Protein AF-A0A8H4LHM9-F1 (afdb_monomer_lite)

Radius of gyration: 21.27 Å; chains: 1; bounding box: 40×46×73 Å

Organism: NCBI:txid1237068

Structure (mmCIF, N/CA/C/O backbone):
data_AF-A0A8H4LHM9-F1
#
_entry.id   AF-A0A8H4LHM9-F1
#
loop_
_atom_site.group_PDB
_atom_site.id
_atom_site.type_symbol
_atom_site.label_atom_id
_atom_site.label_alt_id
_atom_site.label_comp_id
_atom_site.label_asym_id
_atom_site.label_entity_id
_atom_site.label_seq_id
_atom_site.pdbx_PDB_ins_code
_atom_site.Cartn_x
_atom_site.Cartn_y
_atom_site.Cartn_z
_atom_site.occupancy
_atom_site.B_iso_or_equiv
_atom_site.auth_seq_id
_atom_site.auth_comp_id
_atom_site.auth_asym_id
_atom_site.auth_atom_id
_atom_site.pdbx_PDB_model_num
ATOM 1 N N . MET A 1 1 ? 4.962 -1.004 50.988 1.00 42.75 1 MET A N 1
ATOM 2 C CA . MET A 1 1 ? 4.085 -1.793 50.097 1.00 42.75 1 MET A CA 1
ATOM 3 C C . MET A 1 1 ? 2.830 -0.958 49.919 1.00 42.75 1 MET A C 1
ATOM 5 O O . MET A 1 1 ? 2.089 -0.835 50.879 1.00 42.75 1 MET A O 1
ATOM 9 N N . SER A 1 2 ? 2.700 -0.227 48.808 1.00 48.44 2 SER A N 1
ATOM 10 C CA . SER A 1 2 ? 1.575 0.695 48.599 1.00 48.44 2 SER A CA 1
ATOM 11 C C . SER A 1 2 ? 0.360 -0.062 48.072 1.00 48.44 2 SER A C 1
ATOM 13 O O . SER A 1 2 ? 0.485 -0.796 47.089 1.00 48.44 2 SER A O 1
ATOM 15 N N . ASP A 1 3 ? -0.778 0.152 48.726 1.00 52.72 3 ASP A N 1
ATOM 16 C CA . ASP A 1 3 ? -2.104 -0.318 48.341 1.00 52.72 3 ASP A CA 1
ATOM 17 C C . ASP A 1 3 ? -2.374 -0.111 46.847 1.00 52.72 3 ASP A C 1
ATOM 19 O O . ASP A 1 3 ? -2.287 1.004 46.328 1.00 52.72 3 ASP A O 1
ATOM 23 N N . GLN A 1 4 ? -2.724 -1.192 46.148 1.00 56.28 4 GLN A N 1
ATOM 24 C CA . GLN A 1 4 ? -3.409 -1.069 44.869 1.00 56.28 4 GLN A CA 1
ATOM 25 C C . GLN A 1 4 ? -4.893 -0.866 45.159 1.00 56.28 4 GLN A C 1
ATOM 27 O O . GLN A 1 4 ? -5.579 -1.784 45.599 1.00 56.28 4 GLN A O 1
ATOM 32 N N . ASP A 1 5 ? -5.370 0.352 44.923 1.00 65.31 5 ASP A N 1
ATOM 33 C CA . ASP A 1 5 ? -6.792 0.678 44.887 1.00 65.31 5 ASP A CA 1
ATOM 34 C C . ASP A 1 5 ? -7.510 -0.246 43.882 1.00 65.31 5 ASP A C 1
ATOM 36 O O . ASP A 1 5 ? -7.233 -0.228 42.679 1.00 65.31 5 ASP A O 1
ATOM 40 N N . THR A 1 6 ? -8.398 -1.097 44.403 1.00 67.94 6 THR A N 1
ATOM 41 C CA . THR A 1 6 ? -9.174 -2.100 43.654 1.00 67.94 6 THR A CA 1
ATOM 42 C C . THR A 1 6 ? -10.557 -1.593 43.244 1.00 67.94 6 THR A C 1
ATOM 44 O O . THR A 1 6 ? -11.354 -2.355 42.689 1.00 67.94 6 THR A O 1
ATOM 47 N N . SER A 1 7 ? -10.871 -0.315 43.491 1.00 69.88 7 SER A N 1
ATOM 48 C CA . SER A 1 7 ? -12.163 0.247 43.111 1.00 69.88 7 SER A CA 1
ATOM 49 C C . SER A 1 7 ? -12.322 0.296 41.579 1.00 69.88 7 SER A C 1
ATOM 51 O O . SER A 1 7 ? -11.383 0.638 40.846 1.00 69.88 7 SER A O 1
ATOM 53 N N . PRO A 1 8 ? -13.496 -0.079 41.034 1.00 71.38 8 PRO A N 1
ATOM 54 C CA . PRO A 1 8 ? -13.724 -0.028 39.598 1.00 71.38 8 PRO A CA 1
ATOM 55 C C . PRO A 1 8 ? -13.657 1.425 39.124 1.00 71.38 8 PRO A C 1
ATOM 57 O O . PRO A 1 8 ? -14.505 2.249 39.470 1.00 71.38 8 PRO A O 1
ATOM 60 N N . ARG A 1 9 ? -12.644 1.743 38.308 1.00 78.38 9 ARG A N 1
ATOM 61 C CA . ARG A 1 9 ? -12.503 3.082 37.725 1.00 78.38 9 ARG A CA 1
ATOM 62 C C . ARG A 1 9 ? -13.751 3.430 36.899 1.00 78.38 9 ARG 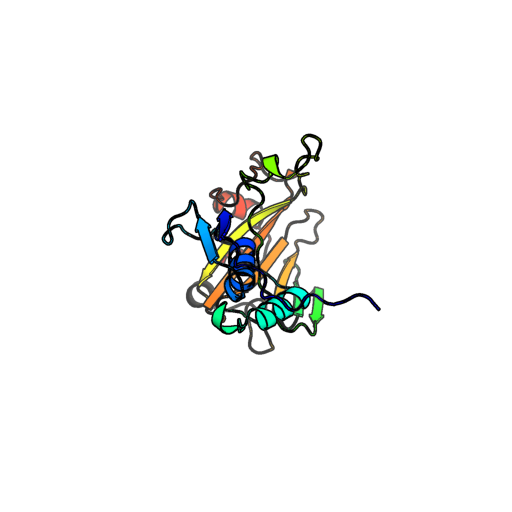A C 1
ATOM 64 O O . ARG A 1 9 ? -14.203 2.591 36.113 1.00 78.38 9 ARG A O 1
ATOM 71 N N . PRO A 1 10 ? -14.289 4.655 37.018 1.00 87.75 10 PRO A N 1
ATOM 72 C CA . PRO A 1 10 ? -15.481 5.059 36.280 1.00 87.75 10 PRO A CA 1
ATOM 73 C C . PRO A 1 10 ? -15.246 5.011 34.763 1.00 87.75 10 PRO A C 1
ATOM 75 O O . PRO A 1 10 ? -14.162 5.340 34.270 1.00 87.75 10 PRO A O 1
ATOM 78 N N . ARG A 1 11 ? -16.273 4.612 33.998 1.00 93.06 11 ARG A N 1
ATOM 79 C CA . ARG A 1 11 ? -16.210 4.648 32.529 1.00 93.06 11 ARG A CA 1
ATOM 80 C C . ARG A 1 11 ? -16.166 6.105 32.062 1.00 93.06 11 ARG A C 1
ATOM 82 O O . ARG A 1 11 ? -17.056 6.887 32.382 1.00 93.06 11 ARG A O 1
ATOM 89 N N . LEU A 1 12 ? -15.153 6.452 31.274 1.00 96.12 12 LEU A N 1
ATOM 90 C CA . LEU A 1 12 ? -15.060 7.749 30.607 1.00 96.12 12 LEU A CA 1
ATOM 91 C C . LEU A 1 12 ? -15.959 7.783 29.364 1.00 96.12 12 LEU A C 1
ATOM 93 O O . LEU A 1 12 ? -16.194 6.743 28.744 1.00 96.12 12 LEU A O 1
ATOM 97 N N . ARG A 1 13 ? -16.413 8.983 28.985 1.00 96.94 13 ARG A N 1
ATOM 98 C CA . ARG A 1 13 ? -17.002 9.257 27.666 1.00 96.94 13 ARG A CA 1
ATOM 99 C C . ARG A 1 13 ? -15.925 9.866 26.780 1.00 96.94 13 ARG A C 1
ATOM 101 O O . ARG A 1 13 ? -15.348 10.888 27.141 1.00 96.94 13 ARG A O 1
ATOM 108 N N . ILE A 1 14 ? -15.637 9.228 25.655 1.00 96.06 14 ILE A N 1
ATOM 109 C CA . ILE A 1 14 ? -14.513 9.567 24.783 1.00 96.06 14 ILE A CA 1
ATOM 110 C C . ILE A 1 14 ? -15.044 9.862 23.380 1.00 96.06 14 ILE A C 1
ATOM 112 O O . ILE A 1 14 ? -15.766 9.054 22.797 1.00 96.06 14 ILE A O 1
ATOM 116 N N . ALA A 1 15 ? -14.658 11.008 22.826 1.00 93.88 15 ALA A N 1
ATOM 117 C CA . ALA A 1 15 ? -14.903 11.353 21.431 1.00 93.88 15 ALA A CA 1
ATOM 118 C C . ALA A 1 15 ? -13.631 11.119 20.604 1.00 93.88 15 ALA A C 1
ATOM 120 O O . ALA A 1 15 ? -12.554 11.580 20.976 1.00 93.88 15 ALA A O 1
ATOM 121 N N . ILE A 1 16 ? -13.760 10.425 19.474 1.00 91.19 16 ILE A N 1
ATOM 122 C CA . ILE A 1 16 ? -12.693 10.228 18.485 1.00 91.19 16 ILE A CA 1
ATOM 123 C C . ILE A 1 16 ? -13.092 10.967 17.209 1.00 91.19 16 ILE A C 1
ATOM 125 O O . ILE A 1 16 ? -14.171 10.729 16.667 1.00 91.19 16 ILE A O 1
ATOM 129 N N . ILE A 1 17 ? -12.231 11.864 16.728 1.00 90.19 17 ILE A N 1
ATOM 130 C CA . ILE A 1 17 ? -12.470 12.652 15.514 1.00 90.19 17 ILE A CA 1
ATOM 131 C C . ILE A 1 17 ? -11.657 12.043 14.366 1.00 90.19 17 ILE A C 1
ATOM 133 O O . ILE A 1 17 ? -10.441 12.203 14.311 1.00 90.19 17 ILE A O 1
ATOM 137 N N . GLY A 1 18 ? -12.342 11.352 13.458 1.00 82.44 18 GLY A N 1
ATOM 138 C CA . GLY A 1 18 ? -11.792 10.625 12.315 1.00 82.44 18 GLY A CA 1
ATOM 139 C C . GLY A 1 18 ? -11.994 9.114 12.442 1.00 82.44 18 GLY A C 1
ATOM 140 O O . GLY A 1 18 ? -11.502 8.490 13.380 1.00 82.44 18 GLY A O 1
ATOM 141 N N . ALA A 1 19 ? -12.666 8.509 11.462 1.00 83.00 19 ALA A N 1
ATOM 142 C CA . ALA A 1 19 ? -12.806 7.056 11.317 1.00 83.00 19 ALA A CA 1
ATOM 143 C C . ALA A 1 19 ? -11.723 6.467 10.393 1.00 83.00 19 ALA A C 1
ATOM 145 O O . ALA A 1 19 ? -11.957 5.507 9.663 1.00 83.00 19 ALA A O 1
ATOM 146 N N . GLY A 1 20 ? -10.520 7.048 10.422 1.00 78.62 20 GLY A N 1
ATOM 147 C CA . GLY A 1 20 ? -9.334 6.423 9.844 1.00 78.62 20 GLY A CA 1
ATOM 148 C C . GLY A 1 20 ? -8.875 5.220 10.673 1.00 78.62 20 GLY A C 1
ATOM 149 O O . GLY A 1 20 ? -9.369 4.975 11.772 1.00 78.62 20 GLY A O 1
ATOM 150 N N . ILE A 1 21 ? -7.878 4.489 10.177 1.00 76.56 21 ILE A N 1
ATOM 151 C CA . ILE A 1 21 ? -7.379 3.254 10.808 1.00 76.56 21 ILE A CA 1
ATOM 152 C C . ILE A 1 21 ? -6.952 3.465 12.264 1.00 76.56 21 ILE A C 1
ATOM 154 O O . ILE A 1 21 ? -7.347 2.677 13.118 1.00 76.56 21 ILE A O 1
ATOM 158 N N . ALA A 1 22 ? -6.221 4.540 12.580 1.00 82.19 22 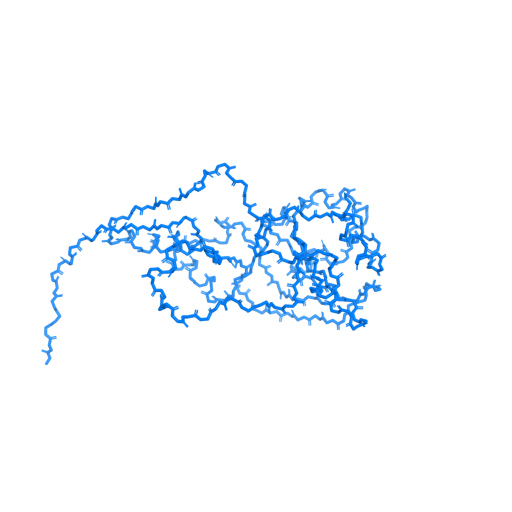ALA A N 1
ATOM 159 C CA . ALA A 1 22 ? -5.828 4.812 13.963 1.00 82.19 22 ALA A CA 1
ATOM 160 C C . ALA A 1 22 ? -7.036 5.139 14.857 1.00 82.19 22 ALA A C 1
ATOM 162 O O . ALA A 1 22 ? -7.127 4.631 15.971 1.00 82.19 22 ALA A O 1
ATOM 163 N N . GLY A 1 23 ? -7.999 5.924 14.359 1.00 84.88 23 GLY A N 1
ATOM 164 C CA . GLY A 1 23 ? -9.228 6.247 15.089 1.00 84.88 23 GLY A CA 1
ATOM 165 C C . GLY A 1 23 ? -10.087 5.011 15.368 1.00 84.88 23 GLY A C 1
ATOM 166 O O . GLY A 1 23 ? -10.562 4.822 16.488 1.00 84.88 23 GLY A O 1
ATOM 167 N N . LEU A 1 24 ? -10.227 4.116 14.385 1.00 86.38 24 LEU A N 1
ATOM 168 C CA . LEU A 1 24 ? -10.936 2.844 14.541 1.00 86.38 24 LEU A CA 1
ATOM 169 C C . LEU A 1 24 ? -10.192 1.880 15.478 1.00 86.38 24 LEU A C 1
ATOM 171 O O . LEU A 1 24 ? -10.822 1.280 16.348 1.00 86.38 24 LEU A O 1
ATOM 175 N N . ALA A 1 25 ? -8.864 1.779 15.376 1.00 86.06 25 ALA A N 1
ATOM 176 C CA . ALA A 1 25 ? -8.044 0.972 16.284 1.00 86.06 25 ALA A CA 1
ATOM 177 C C . ALA A 1 25 ? -8.119 1.482 17.737 1.00 86.06 25 ALA A C 1
ATOM 179 O O . ALA A 1 25 ? -8.293 0.698 18.678 1.00 86.06 25 ALA A O 1
ATOM 180 N N . ALA A 1 26 ? -8.069 2.805 17.927 1.00 89.31 26 ALA A N 1
ATOM 181 C CA . ALA A 1 26 ? -8.265 3.439 19.226 1.00 89.31 26 ALA A CA 1
ATOM 182 C C . ALA A 1 26 ? -9.666 3.144 19.773 1.00 89.31 26 ALA A C 1
ATOM 184 O O . ALA A 1 26 ? -9.807 2.759 20.934 1.00 89.31 26 ALA A O 1
ATOM 185 N N . ALA A 1 27 ? -10.703 3.237 18.936 1.00 89.12 27 ALA A N 1
ATOM 186 C CA . ALA A 1 27 ? -12.067 2.926 19.340 1.00 89.12 27 ALA A CA 1
ATOM 187 C C . ALA A 1 27 ? -12.240 1.458 19.756 1.00 89.12 27 ALA A C 1
ATOM 189 O O . ALA A 1 27 ? -12.832 1.200 20.804 1.00 89.12 27 ALA A O 1
ATOM 190 N N . LEU A 1 28 ? -11.703 0.505 18.982 1.00 87.12 28 LEU A N 1
ATOM 191 C CA . LEU A 1 28 ? -11.729 -0.929 19.309 1.00 87.12 28 LEU A CA 1
ATOM 192 C C . LEU A 1 28 ? -11.077 -1.215 20.666 1.00 87.12 28 LEU A C 1
ATOM 194 O O . LEU A 1 28 ? -11.578 -2.023 21.448 1.00 87.12 28 LEU A O 1
ATOM 198 N N . THR A 1 29 ? -9.989 -0.514 20.978 1.00 91.00 29 THR A N 1
ATOM 199 C CA . THR A 1 29 ? -9.296 -0.652 22.263 1.00 91.00 29 THR A CA 1
ATOM 200 C C . THR A 1 29 ? -10.092 -0.030 23.410 1.00 91.00 29 THR A C 1
ATOM 202 O O . THR A 1 29 ? -10.331 -0.674 24.434 1.00 91.00 29 THR A O 1
ATOM 205 N N . LEU A 1 30 ? -10.524 1.224 23.254 1.00 92.56 30 LEU A N 1
ATOM 206 C CA . LEU A 1 30 ? -11.132 2.014 24.327 1.00 92.56 30 LEU A CA 1
ATOM 207 C C . LEU A 1 30 ? -12.551 1.545 24.677 1.00 92.56 30 LEU A C 1
ATOM 209 O O . LEU A 1 30 ? -12.915 1.547 25.855 1.00 92.56 30 LEU A O 1
ATOM 213 N N . ARG A 1 31 ? -13.336 1.062 23.703 1.00 93.00 31 ARG A N 1
ATOM 214 C CA . ARG A 1 31 ? -14.716 0.572 23.924 1.00 93.00 31 ARG A CA 1
ATOM 215 C C . ARG A 1 31 ? -14.808 -0.610 24.882 1.00 93.00 31 ARG A C 1
ATOM 217 O O . ARG A 1 31 ? -15.827 -0.771 25.551 1.00 93.00 31 ARG A O 1
ATOM 224 N N . LYS A 1 32 ? -13.726 -1.385 25.032 1.00 91.00 32 LYS A N 1
ATOM 225 C CA . LYS A 1 32 ? -13.649 -2.476 26.017 1.00 91.00 32 LYS A CA 1
ATOM 226 C C . LYS A 1 32 ? -13.936 -1.977 27.443 1.00 91.00 32 LYS A C 1
ATOM 228 O O . LYS A 1 32 ? -14.476 -2.723 28.253 1.00 91.00 32 LYS A O 1
ATOM 233 N N . ARG A 1 33 ? -13.608 -0.713 27.760 1.00 93.00 33 ARG A N 1
ATOM 234 C CA . ARG A 1 33 ? -13.721 -0.148 29.122 1.00 93.00 33 ARG A CA 1
ATOM 235 C C . ARG A 1 33 ? -14.391 1.224 29.215 1.00 93.00 33 ARG A C 1
ATOM 237 O O . ARG A 1 33 ? -14.708 1.659 30.317 1.00 93.00 33 ARG A O 1
ATOM 244 N N . HIS A 1 34 ? -14.645 1.894 28.099 1.00 95.19 34 HIS A N 1
ATOM 245 C CA . HIS A 1 34 ? -15.195 3.251 28.064 1.00 95.19 34 HIS A CA 1
ATOM 246 C C . HIS A 1 34 ? -16.379 3.354 27.102 1.00 95.19 34 HIS A C 1
ATOM 248 O O . HIS A 1 34 ? -16.679 2.405 26.375 1.00 95.19 34 HIS A O 1
ATOM 254 N N . ASP A 1 35 ? -17.091 4.473 27.155 1.00 95.44 35 ASP A N 1
ATOM 255 C CA . ASP A 1 35 ? -18.098 4.840 26.163 1.00 95.4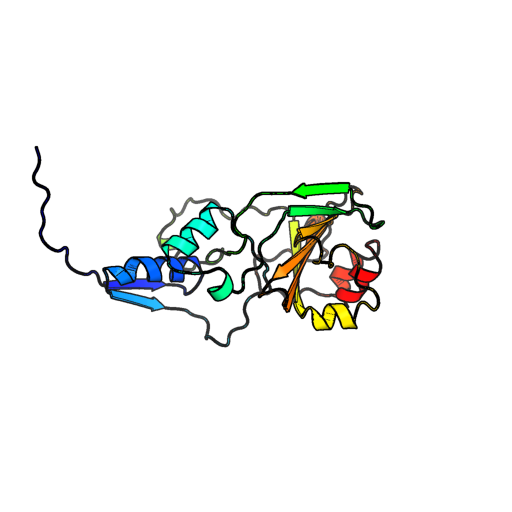4 35 ASP A CA 1
ATOM 256 C C . ASP A 1 35 ? -17.426 5.696 25.082 1.00 95.44 35 ASP A C 1
ATOM 258 O O . ASP A 1 35 ? -16.755 6.677 25.404 1.00 95.44 35 ASP A O 1
ATOM 262 N N . VAL A 1 36 ? -17.523 5.289 23.814 1.00 95.88 36 VAL A N 1
ATOM 263 C CA . VAL A 1 36 ? -16.729 5.873 22.721 1.00 95.88 36 VAL A CA 1
ATOM 264 C C . VAL A 1 36 ? -17.603 6.205 21.521 1.00 95.88 36 VAL A C 1
ATOM 266 O O . VAL A 1 36 ? -18.121 5.308 20.842 1.00 95.88 36 VAL A O 1
ATOM 269 N N . THR A 1 37 ? -17.650 7.492 21.190 1.00 95.38 37 THR A N 1
ATOM 270 C CA . THR A 1 37 ? -18.309 8.027 19.993 1.00 95.38 37 THR A CA 1
ATOM 271 C C . THR A 1 37 ? -17.262 8.423 18.954 1.00 95.38 37 THR A C 1
ATOM 273 O O . THR A 1 37 ? -16.272 9.070 19.289 1.00 95.38 37 THR A O 1
ATOM 276 N N . ILE A 1 38 ? -17.466 8.033 17.693 1.00 91.56 38 ILE A N 1
ATOM 277 C CA . ILE A 1 38 ? -16.577 8.383 16.575 1.00 91.56 38 ILE A CA 1
ATOM 278 C C . ILE A 1 38 ? -17.310 9.369 15.670 1.00 91.56 38 ILE A C 1
ATOM 280 O O . ILE A 1 38 ? -18.459 9.130 15.308 1.00 91.56 38 ILE A O 1
ATOM 284 N N . TYR A 1 39 ? -16.626 10.436 15.276 1.00 88.69 39 TYR A N 1
ATOM 285 C CA . TYR A 1 39 ? -17.108 11.426 14.321 1.00 88.69 39 TYR A CA 1
ATOM 286 C C . TYR A 1 39 ? -16.252 11.363 13.060 1.00 88.69 39 TYR A C 1
ATOM 288 O O . TYR A 1 39 ? -15.048 11.584 13.127 1.00 88.69 39 TYR A O 1
ATOM 296 N N . GLU A 1 40 ? -16.854 11.091 11.906 1.00 85.81 40 GLU A N 1
ATOM 297 C CA . GLU A 1 40 ? -16.178 11.100 10.605 1.00 85.81 40 GLU A CA 1
ATOM 298 C C . GLU A 1 40 ? -16.851 12.119 9.688 1.00 85.81 40 GLU A C 1
ATOM 300 O O . GLU A 1 40 ? -18.075 12.230 9.656 1.00 85.81 40 GLU A O 1
ATOM 305 N N . ARG A 1 41 ? -16.041 12.890 8.956 1.00 84.88 41 ARG A N 1
ATOM 306 C CA . ARG A 1 41 ? -16.540 13.921 8.036 1.00 84.88 41 ARG A CA 1
ATOM 307 C C . ARG A 1 41 ? -17.032 13.341 6.712 1.00 84.88 41 ARG A C 1
ATOM 309 O O . ARG A 1 41 ? -17.838 13.975 6.041 1.00 84.88 41 ARG A O 1
ATOM 316 N N . ASN A 1 42 ? -16.468 12.214 6.289 1.00 81.50 42 ASN A N 1
ATOM 317 C CA . ASN A 1 42 ? -16.787 11.560 5.030 1.00 81.50 42 ASN A CA 1
ATOM 318 C C . ASN A 1 42 ? -17.987 10.625 5.211 1.00 81.50 42 ASN A C 1
ATOM 320 O O . ASN A 1 42 ? -18.121 9.944 6.225 1.00 81.50 42 ASN A O 1
ATOM 324 N N . LEU A 1 43 ? -18.848 10.561 4.198 1.00 79.75 43 LEU A N 1
ATOM 325 C CA . LEU A 1 43 ? -19.927 9.577 4.170 1.00 79.75 43 LEU A CA 1
ATOM 326 C C . LEU A 1 43 ? -19.349 8.171 3.941 1.00 79.75 43 LEU A C 1
ATOM 328 O O . LEU A 1 43 ? -18.339 8.066 3.241 1.00 79.75 43 LEU A O 1
ATOM 332 N N . PRO A 1 44 ? -20.004 7.095 4.418 1.00 71.56 44 PRO A N 1
ATOM 333 C CA . PRO A 1 44 ? -19.572 5.718 4.151 1.00 71.56 44 PRO A CA 1
ATOM 334 C C . PRO A 1 44 ? -19.432 5.383 2.658 1.00 71.56 44 PRO A C 1
ATOM 336 O O . PRO A 1 44 ? -18.641 4.527 2.290 1.00 71.56 44 PRO A O 1
ATOM 339 N N . SER A 1 45 ? -20.180 6.074 1.792 1.00 74.12 45 SER A N 1
ATOM 340 C CA . SER A 1 45 ? -20.119 5.941 0.331 1.00 74.12 45 SER A CA 1
ATOM 341 C C . SER A 1 45 ? -18.962 6.702 -0.324 1.00 74.12 45 SER A C 1
ATOM 343 O O . SER A 1 45 ? -18.796 6.629 -1.540 1.00 74.12 45 SER A O 1
ATOM 345 N N . THR A 1 46 ? -18.180 7.466 0.444 1.00 73.81 46 THR A N 1
ATOM 346 C CA . THR A 1 46 ? -17.055 8.231 -0.099 1.00 73.81 46 THR A CA 1
ATOM 347 C C . THR A 1 46 ? -15.988 7.254 -0.588 1.00 73.81 46 THR A C 1
ATOM 349 O O . THR A 1 46 ? -15.517 6.452 0.220 1.00 73.81 46 THR A O 1
ATOM 352 N N . PRO A 1 47 ? -15.558 7.330 -1.860 1.00 62.66 47 PRO A N 1
ATOM 353 C CA . PRO A 1 47 ? -14.509 6.461 -2.365 1.00 62.66 47 PRO A CA 1
ATOM 354 C C . PRO A 1 47 ? -13.242 6.574 -1.517 1.00 62.66 47 PRO A C 1
ATOM 356 O O . PRO A 1 47 ? -12.782 7.673 -1.175 1.00 62.66 47 PRO A O 1
ATOM 359 N N . GLU A 1 48 ? -12.674 5.422 -1.176 1.00 63.69 48 GLU A N 1
ATOM 360 C CA . GLU A 1 48 ? -11.350 5.362 -0.576 1.00 63.69 48 GLU A CA 1
ATOM 361 C C . GLU A 1 48 ? -10.326 5.932 -1.563 1.00 63.69 48 GLU A C 1
ATOM 363 O O . GLU A 1 48 ? -10.422 5.722 -2.772 1.00 63.69 48 GLU A O 1
ATOM 368 N N . ALA A 1 49 ? -9.328 6.661 -1.057 1.00 62.72 49 ALA A N 1
ATOM 369 C CA . ALA A 1 49 ? -8.194 7.038 -1.894 1.00 62.72 49 ALA A CA 1
ATOM 370 C C . ALA A 1 49 ? -7.498 5.756 -2.376 1.00 62.72 49 ALA A C 1
ATOM 372 O O . ALA A 1 49 ? -7.236 4.875 -1.555 1.00 62.72 49 ALA A O 1
ATOM 373 N N . ALA A 1 50 ? -7.200 5.657 -3.675 1.00 55.34 50 ALA A N 1
ATOM 374 C CA . ALA A 1 50 ? -6.517 4.505 -4.257 1.00 55.34 50 ALA A CA 1
ATOM 375 C C . ALA A 1 50 ? -5.148 4.311 -3.580 1.00 55.34 50 ALA A C 1
ATOM 377 O O . ALA A 1 50 ? -4.184 5.035 -3.836 1.00 55.34 50 ALA A O 1
ATOM 378 N N . GLY A 1 51 ? -5.080 3.358 -2.654 1.00 63.84 51 GLY A N 1
ATOM 379 C CA . GLY A 1 51 ? -3.916 3.132 -1.812 1.00 63.84 51 GLY A CA 1
ATOM 380 C C . GLY A 1 51 ? -3.796 1.665 -1.441 1.00 63.84 51 GLY A C 1
ATOM 381 O O . GLY A 1 51 ? -4.662 1.110 -0.774 1.00 63.84 51 GLY A O 1
ATOM 382 N N . GLY A 1 52 ? -2.707 1.049 -1.880 1.00 61.81 52 GLY A N 1
ATOM 383 C CA . GLY A 1 52 ? -2.196 -0.201 -1.351 1.00 61.81 52 GLY A CA 1
ATOM 384 C C . GLY A 1 52 ? -1.360 0.079 -0.117 1.00 61.81 52 GLY A C 1
ATOM 385 O O . GLY A 1 52 ? -0.941 1.218 0.138 1.00 61.81 52 GLY A O 1
ATOM 386 N N . LEU A 1 53 ? -1.170 -0.963 0.687 1.00 69.06 53 LEU A N 1
ATOM 387 C CA . LEU A 1 53 ? -0.784 -0.761 2.055 1.00 69.06 53 LEU A CA 1
ATOM 388 C C . LEU A 1 53 ? -0.109 -1.974 2.697 1.00 69.06 53 LEU A C 1
ATOM 390 O O . LEU A 1 53 ? -0.556 -3.082 2.433 1.00 69.06 53 LEU A O 1
ATOM 394 N N . GLY A 1 54 ? 0.919 -1.771 3.535 1.00 66.75 54 GLY A N 1
ATOM 395 C CA . GLY A 1 54 ? 1.778 -2.837 4.085 1.00 66.75 54 GLY A CA 1
ATOM 396 C C . GLY A 1 54 ? 2.124 -2.665 5.579 1.00 66.75 54 GLY A C 1
ATOM 397 O O . GLY A 1 54 ? 2.461 -1.566 6.010 1.00 66.75 54 GLY A O 1
ATOM 398 N N . LEU A 1 55 ? 1.990 -3.745 6.372 1.00 67.75 55 LEU A N 1
ATOM 399 C CA . LEU A 1 55 ? 2.004 -3.805 7.855 1.00 67.75 55 LEU A CA 1
ATOM 400 C C . LEU A 1 55 ? 3.310 -4.520 8.131 1.00 67.75 55 LEU A C 1
ATOM 402 O O . LEU A 1 55 ? 3.575 -5.581 7.581 1.00 67.75 55 LEU A O 1
ATOM 406 N N . GLY A 1 56 ? 4.132 -3.970 9.006 1.00 72.00 56 GLY A N 1
ATOM 407 C CA . GLY A 1 56 ? 5.190 -4.786 9.581 1.00 72.00 56 GLY A CA 1
ATOM 408 C C . GLY A 1 56 ? 4.618 -5.801 10.582 1.00 72.00 56 GLY A C 1
ATOM 409 O O . GLY A 1 56 ? 3.460 -5.669 10.997 1.00 72.00 56 GLY A O 1
ATOM 410 N N . PRO A 1 57 ? 5.463 -6.710 11.097 1.00 73.38 57 PRO A N 1
ATOM 411 C CA . PRO A 1 57 ? 5.116 -7.634 12.184 1.00 73.38 57 PRO A CA 1
ATOM 412 C C . PRO A 1 57 ? 4.467 -6.960 13.404 1.00 73.38 57 PRO A C 1
ATOM 414 O O . PRO A 1 57 ? 3.570 -7.504 14.042 1.00 73.38 57 PRO A O 1
ATOM 417 N N . ASN A 1 58 ? 4.878 -5.728 13.717 1.00 77.50 58 ASN A N 1
ATOM 418 C CA . ASN A 1 58 ? 4.288 -4.952 14.811 1.00 77.50 58 ASN A CA 1
ATOM 419 C C . ASN A 1 58 ? 2.807 -4.630 14.555 1.00 77.50 58 ASN A C 1
ATOM 421 O O . ASN A 1 58 ? 1.989 -4.648 15.474 1.00 77.50 58 ASN A O 1
ATOM 425 N N . GLY A 1 59 ? 2.463 -4.341 13.301 1.00 74.31 59 GLY A N 1
ATOM 426 C CA . GLY A 1 59 ? 1.104 -4.034 12.884 1.00 74.31 59 GLY A CA 1
ATOM 427 C C . GLY A 1 59 ? 0.200 -5.262 12.903 1.00 74.31 59 GLY A C 1
ATOM 428 O O . GLY A 1 59 ? -0.915 -5.193 13.412 1.00 74.31 59 GLY A O 1
ATOM 429 N N . THR A 1 60 ? 0.676 -6.401 12.399 1.00 74.06 60 THR A N 1
ATOM 430 C CA . THR A 1 60 ? -0.115 -7.643 12.395 1.00 74.06 60 THR A CA 1
ATOM 431 C C . THR A 1 60 ? -0.309 -8.212 13.791 1.00 74.06 60 THR A C 1
ATOM 433 O O . THR A 1 60 ? -1.412 -8.657 14.120 1.00 74.06 60 THR A O 1
ATOM 436 N N . LYS A 1 61 ? 0.696 -8.085 14.664 1.00 80.38 61 LYS A N 1
ATOM 437 C CA . LYS A 1 61 ? 0.535 -8.359 16.094 1.00 80.38 61 LYS A CA 1
ATOM 438 C C . LYS A 1 61 ? -0.581 -7.508 16.712 1.00 80.38 61 LYS A C 1
ATOM 440 O O . LYS A 1 61 ? -1.422 -8.046 17.428 1.00 80.38 61 LYS A O 1
ATOM 445 N N . MET A 1 62 ? -0.633 -6.211 16.397 1.00 81.88 62 MET A N 1
ATOM 446 C CA . MET A 1 62 ? -1.700 -5.326 16.876 1.00 81.88 62 MET A CA 1
ATOM 447 C C . MET A 1 62 ? -3.079 -5.752 16.351 1.00 81.88 62 MET A C 1
ATOM 449 O O . MET A 1 62 ? -4.028 -5.805 17.126 1.00 81.88 62 MET A O 1
ATOM 453 N N . CYS A 1 63 ? -3.208 -6.120 15.071 1.00 77.88 63 CYS A N 1
ATOM 454 C CA . CYS A 1 63 ? -4.466 -6.654 14.531 1.00 77.88 63 CYS A CA 1
ATOM 455 C C . CYS A 1 63 ? -4.959 -7.862 15.339 1.00 77.88 63 CYS A C 1
ATOM 457 O O . CYS A 1 63 ? -6.118 -7.889 15.751 1.00 77.88 63 CYS A O 1
ATOM 459 N N . LYS A 1 64 ? -4.060 -8.797 15.666 1.00 81.44 64 LYS A N 1
ATOM 460 C CA . LYS A 1 64 ? -4.380 -9.963 16.497 1.00 81.44 64 LYS A CA 1
ATOM 461 C C . LYS A 1 64 ? -4.843 -9.571 17.906 1.00 81.44 64 LYS A C 1
ATOM 463 O O . LYS A 1 64 ? -5.830 -10.115 18.390 1.00 81.44 64 LYS A O 1
ATOM 468 N N . GLU A 1 65 ? -4.188 -8.605 18.553 1.00 84.88 65 GLU A N 1
ATOM 469 C CA . GLU A 1 65 ? -4.604 -8.080 19.870 1.00 84.88 65 GLU A CA 1
ATOM 470 C C . GLU A 1 65 ? -5.971 -7.366 19.831 1.00 84.88 65 GLU A C 1
ATOM 472 O O . GLU A 1 65 ? -6.727 -7.360 20.814 1.00 84.88 65 GLU A O 1
ATOM 477 N N . LEU A 1 66 ? -6.316 -6.787 18.680 1.00 83.00 66 LEU A N 1
ATOM 478 C CA . LEU A 1 66 ? -7.622 -6.189 18.412 1.00 83.00 66 LEU A CA 1
ATOM 479 C C . LEU A 1 66 ? -8.691 -7.219 18.013 1.00 83.00 66 LEU A C 1
ATOM 481 O O . LEU A 1 66 ? -9.856 -6.842 17.906 1.00 83.00 66 LEU A O 1
ATOM 485 N N . GLY A 1 67 ? -8.328 -8.497 17.862 1.00 81.94 67 GLY A N 1
ATOM 486 C CA . GLY A 1 67 ? -9.240 -9.567 17.453 1.00 81.94 67 GLY A CA 1
ATOM 487 C C . GLY A 1 67 ? -9.576 -9.553 15.962 1.00 81.94 67 GLY A C 1
ATOM 488 O O . GLY A 1 67 ? -10.622 -10.067 15.587 1.00 81.94 67 GLY A O 1
ATOM 489 N N . LEU A 1 68 ? -8.721 -8.948 15.134 1.00 80.00 68 LEU A N 1
ATOM 490 C CA . LEU A 1 68 ? -8.862 -8.898 13.682 1.00 80.00 68 LEU A CA 1
ATOM 491 C C . LEU A 1 68 ? -7.976 -9.968 13.041 1.00 80.00 68 LEU A C 1
ATOM 493 O O . LEU A 1 68 ? -6.754 -9.972 13.233 1.00 80.00 68 LEU A O 1
ATOM 497 N N . ALA A 1 69 ? -8.591 -10.852 12.266 1.00 73.50 69 ALA A N 1
ATOM 498 C CA . ALA A 1 69 ? -7.905 -11.789 11.396 1.00 73.50 69 ALA A CA 1
ATOM 499 C C . ALA A 1 69 ? -7.516 -11.120 10.069 1.00 73.50 69 ALA A C 1
ATOM 501 O O . ALA A 1 69 ? -7.944 -10.012 9.736 1.00 73.50 69 ALA A O 1
ATOM 502 N N . LYS A 1 70 ? -6.682 -11.809 9.289 1.00 71.38 70 LYS A N 1
ATOM 503 C CA . LYS A 1 70 ? -6.247 -11.344 7.966 1.00 71.38 70 LYS A CA 1
ATOM 504 C C . LYS A 1 70 ? -7.447 -11.188 7.022 1.00 71.38 70 LYS A C 1
ATOM 506 O O . LYS A 1 70 ? -7.504 -10.235 6.253 1.00 71.38 70 LYS A O 1
ATOM 511 N N . GLU A 1 71 ? -8.404 -12.100 7.116 1.00 73.38 71 GLU A N 1
ATOM 512 C CA . GLU A 1 71 ? -9.615 -12.160 6.298 1.00 73.38 71 GLU A CA 1
ATOM 513 C C . GLU A 1 71 ? -10.552 -10.978 6.593 1.00 73.38 71 GLU A C 1
ATOM 515 O O . GLU A 1 71 ? -11.112 -10.397 5.667 1.00 73.38 71 GLU A O 1
ATOM 520 N N . ASP A 1 72 ? -10.637 -10.542 7.857 1.00 69.75 72 ASP A N 1
ATOM 521 C CA . ASP A 1 72 ? -11.461 -9.393 8.270 1.00 69.75 72 ASP A CA 1
ATOM 522 C C . ASP A 1 72 ? -11.006 -8.076 7.623 1.00 69.75 72 ASP A C 1
ATOM 524 O O . ASP A 1 72 ? -11.779 -7.125 7.506 1.00 69.75 72 ASP A O 1
ATOM 528 N N . ILE A 1 73 ? -9.738 -8.016 7.206 1.00 71.44 73 ILE A N 1
ATOM 529 C CA . ILE A 1 73 ? -9.114 -6.841 6.592 1.00 71.44 73 ILE A CA 1
ATOM 530 C C . ILE A 1 73 ? -8.759 -7.056 5.111 1.00 71.44 73 ILE A C 1
ATOM 532 O O . ILE A 1 73 ? -8.109 -6.197 4.513 1.00 71.44 73 ILE A O 1
ATOM 536 N N . GLY A 1 74 ? -9.175 -8.182 4.511 1.00 68.12 74 GLY A N 1
ATOM 537 C CA . GLY A 1 74 ? -8.902 -8.525 3.107 1.00 68.12 74 GLY A CA 1
ATOM 538 C C . GLY A 1 74 ? -7.408 -8.659 2.792 1.00 68.12 74 GLY A C 1
ATOM 539 O O . GLY A 1 74 ? -6.927 -8.180 1.757 1.00 68.12 74 GLY A O 1
ATOM 540 N N . GLY A 1 75 ? -6.650 -9.220 3.728 1.00 70.00 75 GLY A N 1
ATOM 541 C CA . GLY A 1 75 ? -5.205 -9.250 3.676 1.00 70.00 75 GLY A CA 1
ATOM 542 C C . GLY A 1 75 ? -4.599 -10.347 2.783 1.00 70.00 75 GLY A C 1
ATOM 543 O O . GLY A 1 75 ? -4.932 -11.522 2.891 1.00 70.00 75 GLY A O 1
ATOM 544 N N . VAL A 1 76 ? -3.593 -9.982 1.981 1.00 75.31 76 VAL A N 1
ATOM 545 C CA . VAL A 1 76 ? -2.640 -10.888 1.309 1.00 75.31 76 VAL A CA 1
ATOM 546 C C . VAL A 1 76 ? -1.235 -10.949 1.956 1.00 75.31 76 VAL A C 1
ATOM 548 O O . VAL A 1 76 ? -0.511 -9.954 2.005 1.00 75.31 76 VAL A O 1
ATOM 551 N N . SER A 1 77 ? -0.823 -12.128 2.442 1.00 79.62 77 SER A N 1
ATOM 552 C CA . SER A 1 77 ? 0.503 -12.315 3.054 1.00 79.62 77 SER A CA 1
ATOM 553 C C . SER A 1 77 ? 1.598 -12.320 1.992 1.00 79.62 77 SER A C 1
ATOM 555 O O . SER A 1 77 ? 1.556 -13.135 1.073 1.00 79.62 77 SER A O 1
ATOM 557 N N . LEU A 1 78 ? 2.591 -11.443 2.145 1.00 80.69 78 LEU A N 1
ATOM 558 C CA . LEU A 1 78 ? 3.748 -11.385 1.258 1.00 80.69 78 LEU A CA 1
ATOM 559 C C . LEU A 1 78 ? 4.843 -12.341 1.744 1.00 80.69 78 LEU A C 1
ATOM 561 O O . LEU A 1 78 ? 5.240 -12.288 2.903 1.00 80.69 78 LEU A O 1
ATOM 565 N N . LYS A 1 79 ? 5.361 -13.167 0.836 1.00 85.56 79 LYS A N 1
ATOM 566 C CA . LYS A 1 79 ? 6.558 -13.997 1.014 1.00 85.56 79 L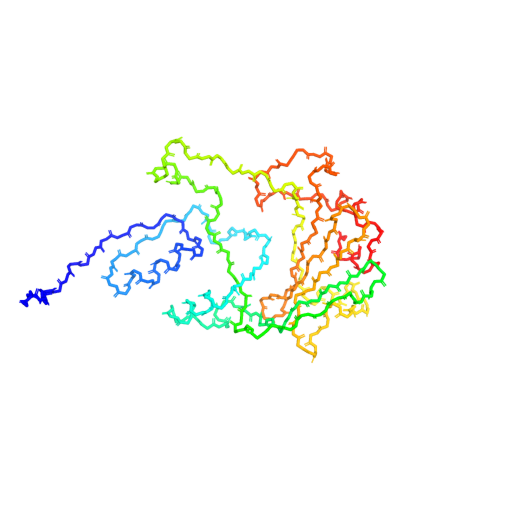YS A CA 1
ATOM 567 C C . LYS A 1 79 ? 7.845 -13.175 0.909 1.00 85.56 79 LYS A C 1
ATOM 569 O O . LYS A 1 79 ? 8.880 -13.558 1.444 1.00 85.56 79 LYS A O 1
ATOM 574 N N . GLY A 1 80 ? 7.804 -12.058 0.186 1.00 86.62 80 GLY A N 1
ATOM 575 C CA . GLY A 1 80 ? 9.013 -11.313 -0.118 1.00 86.62 80 GLY A CA 1
ATOM 576 C C . GLY A 1 80 ? 8.828 -10.092 -1.000 1.00 86.62 80 GLY A C 1
ATOM 577 O O . GLY A 1 80 ? 7.716 -9.717 -1.380 1.00 86.62 80 GLY A O 1
ATOM 578 N N . PHE A 1 81 ? 9.968 -9.525 -1.379 1.00 90.56 81 PHE A N 1
ATOM 579 C CA . PHE A 1 81 ? 10.091 -8.465 -2.367 1.00 90.56 81 PHE A CA 1
ATOM 580 C C . PHE A 1 81 ? 10.937 -8.938 -3.548 1.00 90.56 81 PHE A C 1
ATOM 582 O O . PHE A 1 81 ? 11.984 -9.562 -3.356 1.00 90.56 81 PHE A O 1
ATOM 589 N N . LYS A 1 82 ? 10.512 -8.603 -4.766 1.00 94.25 82 LYS A N 1
ATOM 590 C CA . LYS A 1 82 ? 11.298 -8.808 -5.990 1.00 94.25 82 LYS A CA 1
ATOM 591 C C . LYS A 1 82 ? 11.522 -7.485 -6.698 1.00 94.25 82 LYS A C 1
ATOM 593 O O . LYS A 1 82 ? 10.586 -6.706 -6.871 1.00 94.25 82 LYS A O 1
ATOM 598 N N . THR A 1 83 ? 12.753 -7.255 -7.133 1.00 95.88 83 THR A N 1
ATOM 599 C CA . THR A 1 83 ? 13.147 -6.081 -7.911 1.00 95.88 83 THR A CA 1
ATOM 600 C C . THR A 1 83 ? 13.553 -6.506 -9.312 1.00 95.88 83 THR A C 1
ATOM 602 O O . THR A 1 83 ? 14.382 -7.402 -9.466 1.00 95.88 83 THR A O 1
ATOM 605 N N . TRP A 1 84 ? 13.016 -5.829 -10.319 1.00 95.94 84 TRP A N 1
ATOM 606 C CA . TRP A 1 84 ? 13.207 -6.095 -11.743 1.00 95.94 84 TRP A CA 1
ATOM 607 C C . TRP A 1 84 ? 13.730 -4.842 -12.449 1.00 95.94 84 TRP A C 1
ATOM 609 O O . TRP A 1 84 ? 13.431 -3.729 -12.015 1.00 95.94 84 TRP A O 1
ATOM 619 N N . ASN A 1 85 ? 14.471 -5.004 -13.543 1.00 94.31 85 ASN A N 1
ATOM 620 C CA . ASN A 1 85 ? 14.816 -3.893 -14.437 1.00 94.31 85 ASN A CA 1
ATOM 621 C C . ASN A 1 85 ? 13.770 -3.713 -15.558 1.00 94.31 85 ASN A C 1
ATOM 623 O O . ASN A 1 85 ? 12.811 -4.487 -15.667 1.00 94.31 85 ASN A O 1
ATOM 627 N N . LYS A 1 86 ? 13.956 -2.698 -16.413 1.00 92.44 86 LYS A N 1
ATOM 628 C CA . LYS A 1 86 ? 13.045 -2.387 -17.534 1.00 92.44 86 LYS A CA 1
ATOM 629 C C . LYS A 1 86 ? 13.033 -3.456 -18.629 1.00 92.44 86 LYS A C 1
ATOM 631 O O . LYS A 1 86 ? 12.057 -3.562 -19.365 1.00 92.44 86 LYS A O 1
ATOM 636 N N . GLU A 1 87 ? 14.063 -4.292 -18.696 1.00 90.50 87 GLU A N 1
ATOM 637 C CA . GLU A 1 87 ? 14.153 -5.427 -19.620 1.00 90.50 87 GLU A CA 1
ATOM 638 C C . GLU A 1 87 ? 13.426 -6.676 -19.087 1.00 90.50 87 GLU A C 1
ATOM 640 O O . GLU A 1 87 ? 13.390 -7.705 -19.757 1.00 90.50 87 GLU A O 1
ATOM 645 N N . GLY A 1 88 ? 12.835 -6.606 -17.886 1.00 89.94 88 GLY A N 1
ATOM 646 C CA . GLY A 1 88 ? 12.118 -7.721 -17.261 1.00 89.94 88 GLY A CA 1
ATOM 647 C C . GLY A 1 88 ? 13.029 -8.750 -16.587 1.00 89.94 88 GLY A C 1
ATOM 648 O O . GLY A 1 88 ? 12.573 -9.833 -16.223 1.00 89.94 88 GLY A O 1
ATOM 649 N N . LYS A 1 89 ? 14.311 -8.429 -16.389 1.00 93.50 89 LYS A N 1
ATOM 650 C CA . LYS A 1 89 ? 15.262 -9.273 -15.664 1.00 93.50 89 LYS A CA 1
ATOM 651 C C . LYS A 1 89 ? 15.144 -9.032 -14.161 1.00 93.50 89 LYS A C 1
ATOM 653 O O . LYS A 1 89 ? 15.152 -7.891 -13.698 1.00 93.50 89 LYS A O 1
ATOM 658 N N . LEU A 1 90 ? 15.093 -10.118 -13.393 1.00 95.06 90 LEU A N 1
ATOM 659 C CA . LEU A 1 90 ? 15.160 -10.075 -11.934 1.00 95.06 90 LEU A CA 1
ATOM 660 C C . LEU A 1 90 ? 16.549 -9.581 -11.496 1.00 95.06 90 LEU A C 1
ATOM 662 O O . LEU A 1 90 ? 17.566 -10.189 -11.830 1.00 95.06 90 LEU A O 1
ATOM 666 N N . ILE A 1 91 ? 16.583 -8.479 -10.750 1.00 95.31 91 ILE A N 1
ATOM 667 C CA . ILE A 1 91 ? 17.792 -7.924 -10.127 1.00 95.31 91 ILE A CA 1
ATOM 668 C C . ILE A 1 91 ? 17.987 -8.535 -8.739 1.00 95.31 91 ILE A C 1
ATOM 670 O O . ILE A 1 91 ? 19.102 -8.894 -8.362 1.00 95.31 91 ILE A O 1
ATOM 674 N N . LYS A 1 92 ? 16.908 -8.607 -7.951 1.00 94.19 92 LYS A N 1
ATOM 675 C CA . LYS A 1 92 ? 16.974 -8.985 -6.538 1.00 94.19 92 LYS A CA 1
ATOM 676 C C . LYS A 1 92 ? 15.702 -9.687 -6.097 1.00 94.19 92 LYS A C 1
ATOM 678 O O . LYS A 1 92 ? 14.608 -9.235 -6.416 1.00 94.19 92 LYS A O 1
ATOM 683 N N . GLU A 1 93 ? 15.861 -10.725 -5.290 1.00 93.94 93 GLU A N 1
ATOM 684 C CA . GLU A 1 93 ? 14.780 -11.375 -4.559 1.00 93.94 93 GLU A CA 1
ATOM 685 C C . GLU A 1 93 ? 15.154 -11.426 -3.082 1.00 93.94 93 GLU A C 1
ATOM 687 O O . GLU A 1 93 ? 16.264 -11.817 -2.721 1.00 93.94 93 GLU A O 1
ATOM 692 N N . VAL A 1 94 ? 14.243 -10.959 -2.236 1.00 90.38 94 VAL A N 1
ATOM 693 C CA . VAL A 1 94 ? 14.376 -11.020 -0.784 1.00 90.38 94 VAL A CA 1
ATOM 694 C C . VAL A 1 94 ? 13.134 -11.700 -0.261 1.00 90.38 94 VAL A C 1
ATOM 696 O O . VAL A 1 94 ? 12.044 -11.135 -0.334 1.00 90.38 94 VAL A O 1
ATOM 699 N N . GLU A 1 95 ? 13.302 -12.902 0.267 1.00 86.75 95 GLU A N 1
ATOM 700 C CA . GLU A 1 95 ? 12.271 -13.511 1.089 1.00 86.75 95 GLU A CA 1
ATOM 701 C C . GLU A 1 95 ? 12.317 -12.890 2.477 1.00 86.75 95 GLU A C 1
ATOM 703 O O . GLU A 1 95 ? 13.380 -12.583 3.021 1.00 86.75 95 GLU A O 1
ATOM 708 N N . VAL A 1 96 ? 11.139 -12.668 3.031 1.00 74.50 96 VAL A N 1
ATOM 709 C CA . VAL A 1 96 ? 10.985 -12.179 4.388 1.00 74.50 96 VAL A CA 1
ATOM 710 C C . VAL A 1 96 ? 9.993 -13.075 5.092 1.00 74.50 96 VAL A C 1
ATOM 712 O O . VAL A 1 96 ? 8.857 -13.236 4.653 1.00 74.50 96 VAL A O 1
ATOM 715 N N . GLU A 1 97 ? 10.422 -13.632 6.217 1.00 60.34 97 GLU A N 1
ATOM 716 C CA . GLU A 1 97 ? 9.522 -14.280 7.159 1.00 60.34 97 GLU A CA 1
ATOM 717 C C . GLU A 1 97 ? 8.739 -13.194 7.905 1.00 60.34 97 GLU A C 1
ATOM 719 O O . GLU A 1 97 ? 9.081 -12.784 9.014 1.00 60.34 97 GLU A O 1
ATOM 724 N N . PHE A 1 98 ? 7.700 -12.664 7.259 1.00 57.91 98 PHE A N 1
ATOM 725 C CA . PHE A 1 98 ? 6.742 -11.769 7.896 1.00 57.91 98 PHE A CA 1
ATOM 726 C C . PHE A 1 98 ? 5.369 -12.435 7.964 1.00 57.91 98 PHE A C 1
ATOM 728 O O . PHE A 1 98 ? 4.771 -12.787 6.948 1.00 57.91 98 PHE A O 1
ATOM 735 N N . GLU A 1 99 ? 4.815 -12.539 9.173 1.00 47.53 99 GLU A N 1
ATOM 736 C CA . GLU A 1 99 ? 3.379 -12.744 9.353 1.00 47.53 99 GLU A CA 1
ATOM 737 C C . GLU A 1 99 ? 2.637 -11.464 8.924 1.00 47.53 99 GLU A C 1
ATOM 739 O O . GLU A 1 99 ? 2.332 -10.617 9.758 1.00 47.53 99 GLU A O 1
ATOM 744 N N . GLY A 1 100 ? 2.366 -11.328 7.618 1.00 41.47 100 GLY A N 1
ATOM 745 C CA . GLY A 1 100 ? 1.392 -10.408 7.007 1.00 41.47 100 GLY A CA 1
ATOM 746 C C . GLY A 1 100 ? 1.800 -8.930 6.898 1.00 41.47 100 GLY A C 1
ATOM 747 O O . GLY A 1 100 ? 2.459 -8.387 7.777 1.00 41.47 100 GLY A O 1
ATOM 748 N N . ALA A 1 101 ? 1.361 -8.259 5.821 1.00 34.00 101 ALA A N 1
ATOM 749 C CA . ALA A 1 101 ? 1.600 -6.831 5.610 1.00 34.00 101 ALA A CA 1
ATOM 750 C C . ALA A 1 101 ? 0.396 -6.052 5.012 1.00 34.00 101 ALA A C 1
ATOM 752 O O . ALA A 1 101 ? 0.139 -6.211 3.831 1.00 34.00 101 ALA A O 1
ATOM 753 N N . TYR A 1 102 ? -0.256 -5.146 5.785 1.00 46.50 102 TYR A N 1
ATOM 754 C CA . TYR A 1 102 ? -1.320 -4.147 5.422 1.00 46.50 102 TYR A CA 1
ATOM 755 C C . TYR A 1 102 ? -1.207 -2.726 6.099 1.00 46.50 102 TYR A C 1
ATOM 757 O O . TYR A 1 102 ? -0.230 -2.382 6.711 1.00 46.50 102 TYR A O 1
ATOM 765 N N . GLY A 1 103 ? -2.223 -1.873 6.212 1.00 35.69 103 GLY A N 1
ATOM 766 C CA . GLY A 1 103 ? -2.200 -0.716 7.171 1.00 35.69 103 GLY A CA 1
ATOM 767 C C . GLY A 1 103 ? -1.626 0.669 6.762 1.00 35.69 103 GLY A C 1
ATOM 768 O O . GLY A 1 103 ? -0.471 0.826 6.380 1.00 35.69 103 GLY A O 1
ATOM 769 N N . ARG A 1 104 ? -2.508 1.683 6.847 1.00 32.31 104 ARG A N 1
ATOM 770 C CA . ARG A 1 104 ? -2.410 3.122 6.525 1.00 32.31 104 ARG A CA 1
ATOM 771 C C . ARG A 1 104 ? -2.762 3.821 7.811 1.00 32.31 104 ARG A C 1
ATOM 773 O O . ARG A 1 104 ? -3.632 3.359 8.528 1.00 32.31 104 ARG A O 1
ATOM 780 N N . ALA A 1 105 ? -2.115 4.933 8.096 1.00 30.02 105 ALA A N 1
ATOM 781 C CA . ALA A 1 105 ? -2.501 5.801 9.193 1.00 30.02 105 ALA A CA 1
ATOM 782 C C . ALA A 1 105 ? -3.297 7.006 8.664 1.00 30.02 105 ALA A C 1
ATOM 784 O O . ALA A 1 105 ? -3.221 7.386 7.495 1.00 30.02 105 ALA A O 1
ATOM 785 N N . ASP A 1 106 ? -4.079 7.562 9.572 1.00 31.61 106 ASP A N 1
ATOM 786 C CA . ASP A 1 106 ? -5.097 8.615 9.603 1.00 31.61 106 ASP A CA 1
ATOM 787 C C . ASP A 1 106 ? -4.750 10.003 9.015 1.00 31.61 106 ASP A C 1
ATOM 789 O O . ASP A 1 106 ? -5.376 11.004 9.347 1.00 31.61 106 ASP A O 1
ATOM 793 N N . GLY A 1 107 ? -3.874 10.050 8.013 1.00 48.34 107 GLY A N 1
ATOM 794 C CA . GLY A 1 107 ? -3.794 11.146 7.051 1.00 48.34 107 GLY A CA 1
ATOM 795 C C . GLY A 1 107 ? -3.095 12.415 7.553 1.00 48.34 107 GLY A C 1
ATOM 796 O O . GLY A 1 107 ? -3.405 13.004 8.581 1.00 48.34 107 GLY A O 1
ATOM 797 N N . ILE A 1 108 ? -2.192 12.929 6.725 1.00 51.34 108 ILE A N 1
ATOM 798 C CA . ILE A 1 108 ? -1.371 14.127 6.968 1.00 51.34 108 ILE A CA 1
ATOM 799 C C . ILE A 1 108 ? -2.155 15.460 7.083 1.00 51.34 108 ILE A C 1
ATOM 801 O O . ILE A 1 108 ? -1.538 16.501 7.308 1.00 51.34 108 ILE A O 1
ATOM 805 N N . HIS A 1 109 ? -3.490 15.448 6.942 1.00 52.50 109 HIS A N 1
ATOM 806 C CA . HIS A 1 109 ? -4.374 16.631 6.902 1.00 52.50 109 HIS A CA 1
ATOM 807 C C . HIS A 1 109 ? -5.293 16.771 8.126 1.00 52.50 109 HIS A C 1
ATOM 809 O O . HIS A 1 109 ? -6.360 17.384 8.034 1.00 52.50 109 HIS A O 1
ATOM 815 N N . SER A 1 110 ? -4.933 16.172 9.263 1.00 51.03 110 SER A N 1
ATOM 816 C CA . SER A 1 110 ? -5.733 16.286 10.486 1.00 51.03 110 SER A CA 1
ATOM 817 C C . SER A 1 110 ? -5.962 17.758 10.875 1.00 51.03 110 SER A C 1
ATOM 819 O O . SER A 1 110 ? -5.015 18.503 11.128 1.00 51.03 110 SER A O 1
ATOM 821 N N . LYS A 1 111 ? -7.240 18.173 10.943 1.00 58.59 111 LYS A N 1
ATOM 822 C CA . LYS A 1 111 ? -7.654 19.520 11.385 1.00 58.59 111 LYS A CA 1
ATOM 823 C C . LYS A 1 111 ? -7.423 19.743 12.881 1.00 58.59 111 LYS A C 1
ATOM 825 O O . LYS A 1 111 ? -7.303 20.883 13.309 1.00 58.59 111 LYS A O 1
ATOM 830 N N . THR A 1 112 ? -7.366 18.667 13.664 1.00 52.34 112 THR A N 1
ATOM 831 C CA . THR A 1 112 ? -7.120 18.713 15.112 1.00 52.34 112 THR A CA 1
ATOM 832 C C . THR A 1 112 ? -5.634 18.708 15.447 1.00 52.34 112 THR A C 1
ATOM 834 O O . THR A 1 112 ? -5.274 19.031 16.575 1.00 52.34 112 THR A O 1
ATOM 837 N N . ARG A 1 113 ? -4.758 18.400 14.476 1.00 59.84 113 ARG A N 1
ATOM 838 C CA . ARG A 1 113 ? -3.305 18.362 14.679 1.00 59.84 113 ARG A CA 1
ATOM 839 C C . ARG A 1 113 ? -2.792 19.649 15.323 1.00 59.84 113 ARG A C 1
ATOM 841 O O . ARG A 1 113 ? -2.088 19.564 16.317 1.00 59.84 113 ARG A O 1
ATOM 848 N N . GLY A 1 114 ? -3.203 20.814 14.813 1.00 57.75 114 GLY A N 1
ATOM 849 C CA . GLY A 1 114 ? -2.773 22.129 15.312 1.00 57.75 114 GLY A CA 1
ATOM 850 C C . GLY A 1 114 ? -3.216 22.472 16.740 1.00 57.75 114 GLY A C 1
ATOM 851 O O . GLY A 1 114 ? -2.724 23.441 17.298 1.00 57.75 114 GLY A O 1
ATOM 852 N N . SER A 1 115 ? -4.122 21.694 17.338 1.00 60.66 115 SER A N 1
ATOM 853 C CA . SER A 1 115 ? -4.510 21.834 18.749 1.00 60.66 115 SER A CA 1
ATOM 854 C C . SER A 1 115 ? -3.699 20.933 19.688 1.00 60.66 115 SER A C 1
ATOM 856 O O . SER A 1 115 ? -3.879 21.016 20.898 1.00 60.66 115 SER A O 1
ATOM 858 N N . VAL A 1 116 ? -2.856 20.048 19.141 1.00 60.50 116 VAL A N 1
ATOM 859 C CA . VAL A 1 116 ? -2.056 19.063 19.891 1.00 60.50 116 VAL A CA 1
ATOM 860 C C . VAL A 1 116 ? -0.557 19.314 19.732 1.00 60.50 116 VAL A C 1
ATOM 862 O O . VAL A 1 116 ? 0.190 19.117 20.684 1.00 60.50 116 VAL A O 1
ATOM 865 N N . ILE A 1 117 ? -0.111 19.719 18.539 1.00 68.50 117 ILE A N 1
ATOM 866 C CA . ILE A 1 117 ? 1.299 20.033 18.281 1.00 68.50 117 ILE A CA 1
ATOM 867 C C . ILE A 1 117 ? 1.616 21.476 18.666 1.00 68.50 117 ILE A C 1
ATOM 869 O O . ILE A 1 117 ? 0.791 22.369 18.470 1.00 68.50 117 ILE A O 1
ATOM 873 N N . ASP A 1 118 ? 2.835 21.700 19.155 1.00 71.12 118 ASP A N 1
ATOM 874 C CA . ASP A 1 118 ? 3.321 23.044 19.448 1.00 71.12 118 ASP A CA 1
ATOM 875 C C . ASP A 1 118 ? 3.287 23.926 18.186 1.00 71.12 118 ASP A C 1
ATOM 877 O O . ASP A 1 118 ? 3.640 23.455 17.098 1.00 71.12 118 ASP A O 1
ATOM 881 N N . PRO A 1 119 ? 2.950 25.225 18.309 1.00 66.62 119 PRO A N 1
ATOM 882 C CA . PRO A 1 119 ? 2.929 26.162 17.183 1.00 66.62 119 PRO A CA 1
ATOM 883 C C . PRO A 1 119 ? 4.249 26.265 16.396 1.00 66.62 119 PRO A C 1
ATOM 885 O O . PRO A 1 119 ? 4.241 26.729 15.260 1.00 66.62 119 PRO A O 1
ATOM 888 N N . GLY A 1 120 ? 5.377 25.843 16.982 1.00 70.94 120 GLY A N 1
ATOM 889 C CA . GLY A 1 120 ? 6.702 25.820 16.351 1.00 70.94 120 GLY A CA 1
ATOM 890 C C . GLY A 1 120 ? 7.084 24.497 15.674 1.00 70.94 120 GLY A C 1
ATOM 891 O O . GLY A 1 120 ? 8.227 24.354 15.244 1.00 70.94 120 GLY A O 1
ATOM 892 N N . HIS A 1 121 ? 6.183 23.513 15.602 1.00 71.38 121 HIS A N 1
ATOM 893 C CA . HIS A 1 121 ? 6.475 22.236 14.952 1.00 71.38 121 HIS A CA 1
ATOM 894 C C . HIS A 1 121 ? 6.713 22.429 13.440 1.00 71.38 121 HIS A C 1
ATOM 896 O O . HIS A 1 121 ? 5.898 23.081 12.778 1.00 71.38 121 HIS A O 1
ATOM 902 N N . PRO A 1 122 ? 7.800 21.875 12.870 1.00 72.12 122 PRO A N 1
ATOM 903 C CA . PRO A 1 122 ? 8.149 22.111 11.475 1.00 72.12 122 PRO A CA 1
ATOM 904 C C . PRO A 1 122 ? 7.079 21.565 10.515 1.00 72.12 122 PRO A C 1
ATOM 906 O O . PRO A 1 122 ? 6.443 20.544 10.801 1.00 72.12 122 PRO A O 1
ATOM 909 N N . PRO A 1 123 ? 6.871 22.221 9.359 1.00 71.69 123 PRO A N 1
ATOM 910 C CA . PRO A 1 123 ? 5.975 21.704 8.338 1.00 71.69 123 PRO A CA 1
ATOM 911 C C . PRO A 1 123 ? 6.520 20.396 7.735 1.00 71.69 123 PRO A C 1
ATOM 913 O O . PRO A 1 123 ? 7.718 20.117 7.833 1.00 71.69 123 PRO A O 1
ATOM 916 N N . PRO A 1 124 ? 5.661 19.594 7.075 1.00 71.19 124 PRO A N 1
ATOM 917 C CA . PRO A 1 124 ? 6.115 18.456 6.286 1.00 71.19 124 PRO A CA 1
ATOM 918 C C . PRO A 1 124 ? 7.172 18.886 5.264 1.00 71.19 124 PRO A C 1
ATOM 920 O O . PRO A 1 124 ? 6.996 19.887 4.570 1.00 71.19 124 PRO A O 1
ATOM 923 N N . VAL A 1 125 ? 8.251 18.113 5.168 1.00 74.38 125 VAL A N 1
ATOM 924 C CA . VAL A 1 125 ? 9.308 18.322 4.173 1.00 74.38 125 VAL A CA 1
ATOM 925 C C . VAL A 1 125 ? 9.003 17.448 2.949 1.00 74.38 125 VAL A C 1
ATOM 927 O O . VAL A 1 125 ? 8.713 16.260 3.134 1.00 74.38 125 VAL A O 1
ATOM 930 N N . PRO A 1 126 ? 9.047 17.989 1.714 1.00 76.75 126 PRO A N 1
ATOM 931 C CA . PRO A 1 126 ? 8.876 17.194 0.503 1.00 76.75 126 PRO A CA 1
ATOM 932 C C . PRO A 1 126 ? 9.898 16.060 0.423 1.00 76.75 126 PRO A C 1
ATOM 934 O O . PRO A 1 126 ? 11.073 16.247 0.731 1.00 76.75 126 PRO A O 1
ATOM 937 N N . SER A 1 127 ? 9.461 14.889 -0.042 1.00 82.19 127 SER A N 1
ATOM 938 C CA . SER A 1 127 ? 10.369 13.753 -0.250 1.00 82.19 127 SER A CA 1
ATOM 939 C C . SER A 1 127 ? 11.188 13.852 -1.544 1.00 82.19 127 SER A C 1
ATOM 941 O O . SER A 1 127 ? 12.126 13.080 -1.724 1.00 82.19 127 SER A O 1
ATOM 943 N N . GLY A 1 128 ? 10.832 14.775 -2.448 1.00 83.88 128 GLY A N 1
ATOM 944 C CA . GLY A 1 128 ? 11.394 14.856 -3.800 1.00 83.88 128 GLY A CA 1
ATOM 945 C C . GLY A 1 128 ? 10.855 13.782 -4.753 1.00 83.88 128 GLY A C 1
ATOM 946 O O . GLY A 1 128 ? 11.352 13.654 -5.871 1.00 83.88 128 GLY A O 1
ATOM 947 N N . LEU A 1 129 ? 9.871 12.996 -4.309 1.00 84.62 129 LEU A N 1
ATOM 948 C CA . LEU A 1 129 ? 9.231 11.924 -5.057 1.00 84.62 129 LEU A CA 1
ATOM 949 C C . LEU A 1 129 ? 7.712 12.081 -5.023 1.00 84.62 129 LEU A C 1
ATOM 951 O O . LEU A 1 129 ? 7.097 12.227 -3.961 1.00 84.62 129 LEU A O 1
ATOM 955 N N . SER A 1 130 ? 7.120 11.893 -6.193 1.00 87.06 130 SER A N 1
ATOM 956 C CA . SER A 1 130 ? 5.687 11.799 -6.417 1.00 87.06 130 SER A CA 1
ATOM 957 C C . SER A 1 130 ? 5.333 10.415 -6.944 1.00 87.06 130 SER A C 1
ATOM 959 O O . SER A 1 130 ? 6.163 9.718 -7.526 1.00 87.06 130 SER A O 1
ATOM 961 N N . ALA A 1 131 ? 4.096 9.975 -6.716 1.00 86.31 131 ALA A N 1
ATOM 962 C CA . ALA A 1 131 ? 3.655 8.662 -7.169 1.00 86.31 131 ALA A CA 1
ATOM 963 C C . ALA A 1 131 ? 2.240 8.703 -7.741 1.00 86.31 131 ALA A C 1
ATOM 965 O O . ALA A 1 131 ? 1.295 9.039 -7.025 1.00 86.31 131 ALA A O 1
ATOM 966 N N . TYR A 1 132 ? 2.096 8.261 -8.990 1.00 87.06 132 TYR A N 1
ATOM 967 C CA . TYR A 1 132 ? 0.802 7.905 -9.564 1.00 87.06 132 TYR A CA 1
ATOM 968 C C . TYR A 1 132 ? 0.339 6.596 -8.936 1.00 87.06 132 TYR A C 1
ATOM 970 O O . TYR A 1 132 ? 1.093 5.624 -8.909 1.00 87.06 132 TYR A O 1
ATOM 978 N N . ARG A 1 133 ? -0.882 6.555 -8.404 1.00 86.06 133 ARG A N 1
ATOM 979 C CA . ARG A 1 133 ? -1.406 5.385 -7.690 1.00 86.06 133 ARG A CA 1
ATOM 980 C C . ARG A 1 133 ? -2.750 4.991 -8.255 1.00 86.06 133 ARG A C 1
ATOM 982 O O . ARG A 1 133 ? -3.625 5.835 -8.409 1.00 86.06 133 ARG A O 1
ATOM 989 N N . PHE A 1 134 ? -2.923 3.705 -8.512 1.00 85.88 134 PHE A N 1
ATOM 990 C CA . PHE A 1 134 ? -4.191 3.160 -8.967 1.00 85.88 134 PHE A CA 1
ATOM 991 C C . PHE A 1 134 ? -4.324 1.699 -8.549 1.00 85.88 134 PHE A C 1
ATOM 993 O O . PHE A 1 134 ? -3.372 1.052 -8.108 1.00 85.88 134 PHE A O 1
ATOM 1000 N N . THR A 1 135 ? -5.540 1.183 -8.656 1.00 86.38 135 THR A N 1
ATOM 1001 C CA . THR A 1 135 ? -5.845 -0.223 -8.408 1.00 86.38 135 THR A CA 1
ATOM 1002 C C . THR A 1 135 ? -6.612 -0.783 -9.585 1.00 86.38 135 THR A C 1
ATOM 1004 O O . THR A 1 135 ? -7.468 -0.090 -10.131 1.00 86.38 135 THR A O 1
ATOM 1007 N N . MET A 1 136 ? -6.376 -2.046 -9.915 1.00 88.44 136 MET A N 1
ATOM 1008 C CA . MET A 1 136 ? -7.108 -2.742 -10.966 1.00 88.44 136 MET A CA 1
ATOM 1009 C C . MET A 1 136 ? -7.586 -4.105 -10.460 1.00 88.44 136 MET A C 1
ATOM 1011 O O . MET A 1 136 ? -6.795 -4.817 -9.838 1.00 88.44 136 MET A O 1
ATOM 1015 N N . PRO A 1 137 ? -8.853 -4.493 -10.690 1.00 90.75 137 PRO A N 1
ATOM 1016 C CA . PRO A 1 137 ? -9.298 -5.859 -10.433 1.00 90.75 137 PRO A CA 1
ATOM 1017 C C . PRO A 1 137 ? -8.410 -6.875 -11.167 1.00 90.75 137 PRO A C 1
ATOM 1019 O O . PRO A 1 137 ? -8.012 -6.641 -12.309 1.00 90.75 137 PRO A O 1
ATOM 1022 N N . TYR A 1 138 ? -8.069 -7.989 -10.520 1.00 91.00 138 TYR A N 1
ATOM 1023 C CA . TYR A 1 138 ? -7.133 -8.964 -11.091 1.00 91.00 138 TYR A CA 1
ATOM 1024 C C . TYR A 1 138 ? -7.683 -9.618 -12.364 1.00 91.00 138 TYR A C 1
ATOM 1026 O O . TYR A 1 138 ? -6.944 -9.834 -13.318 1.00 91.00 138 TYR A O 1
ATOM 1034 N N . ASP A 1 139 ? -8.997 -9.825 -12.448 1.00 92.50 139 ASP A N 1
ATOM 1035 C CA . ASP A 1 139 ? -9.650 -10.309 -13.667 1.00 92.50 139 ASP A CA 1
ATOM 1036 C C . ASP A 1 139 ? -9.523 -9.309 -14.834 1.00 92.50 139 ASP A C 1
ATOM 1038 O O . ASP A 1 139 ? -9.388 -9.708 -15.988 1.00 92.50 139 ASP A O 1
ATOM 1042 N N . VAL A 1 140 ? -9.521 -7.999 -14.554 1.00 92.88 140 VAL A N 1
ATOM 1043 C CA . VAL A 1 140 ? -9.225 -6.964 -15.556 1.00 92.88 140 VAL A CA 1
ATOM 1044 C C . VAL A 1 140 ? -7.758 -7.043 -15.979 1.00 92.88 140 VAL A C 1
ATOM 1046 O O . VAL A 1 140 ? -7.494 -7.000 -17.177 1.00 92.88 140 VAL A O 1
ATOM 1049 N N . VAL A 1 141 ? -6.816 -7.224 -15.042 1.00 92.88 141 VAL A N 1
ATOM 1050 C CA . VAL A 1 141 ? -5.388 -7.439 -15.359 1.00 92.88 141 VAL A CA 1
ATOM 1051 C C . VAL A 1 141 ? -5.227 -8.609 -16.328 1.00 92.88 141 VAL A C 1
ATOM 1053 O O . VAL A 1 141 ? -4.581 -8.450 -17.358 1.00 92.88 141 VAL A O 1
ATOM 1056 N N . GLN A 1 142 ? -5.862 -9.745 -16.042 1.00 91.94 142 GLN A N 1
ATOM 1057 C CA . GLN A 1 142 ? -5.815 -10.942 -16.886 1.00 91.94 142 GLN A CA 1
ATOM 1058 C C . GLN A 1 142 ? -6.445 -10.726 -18.270 1.00 91.94 142 GLN A C 1
ATOM 1060 O O . GLN A 1 142 ? -5.988 -11.297 -19.252 1.00 91.94 142 GLN A O 1
ATOM 1065 N N . ARG A 1 143 ? -7.491 -9.896 -18.380 1.00 92.44 143 ARG A N 1
ATOM 1066 C CA . ARG A 1 143 ? -8.094 -9.553 -19.681 1.00 92.44 143 ARG A CA 1
ATOM 1067 C C . ARG A 1 143 ? -7.227 -8.599 -20.501 1.00 92.44 143 ARG A C 1
ATOM 1069 O O . ARG A 1 143 ? -7.171 -8.730 -21.719 1.00 92.44 143 ARG A O 1
ATOM 1076 N N . VAL A 1 144 ? -6.597 -7.621 -19.849 1.00 91.81 144 VAL A N 1
ATOM 1077 C CA . VAL A 1 144 ? -5.732 -6.625 -20.505 1.00 91.81 144 VAL A CA 1
ATOM 1078 C C . VAL A 1 144 ? -4.404 -7.253 -20.931 1.00 91.81 144 VAL A C 1
ATOM 1080 O O . VAL A 1 144 ? -3.869 -6.913 -21.986 1.00 91.81 144 VAL A O 1
ATOM 1083 N N . LEU A 1 145 ? -3.875 -8.176 -20.128 1.00 90.56 145 LEU A N 1
ATOM 1084 C CA . LEU A 1 145 ? -2.617 -8.869 -20.367 1.00 90.56 145 LEU A CA 1
ATOM 1085 C C . LEU A 1 145 ? -2.909 -10.295 -20.842 1.00 90.56 145 LEU A C 1
ATOM 1087 O O . LEU A 1 145 ? -3.109 -11.187 -20.028 1.00 90.56 145 LEU A O 1
ATOM 1091 N N . ALA A 1 146 ? -2.922 -10.502 -22.163 1.00 76.31 146 ALA A N 1
ATOM 1092 C CA . ALA A 1 146 ? -3.156 -11.822 -22.765 1.00 76.31 146 ALA A CA 1
ATOM 1093 C C . ALA A 1 146 ? -2.199 -12.909 -22.231 1.00 76.31 146 ALA A C 1
ATOM 1095 O O . ALA A 1 146 ? -2.588 -14.068 -22.129 1.00 76.31 146 ALA A O 1
ATOM 1096 N N . ASP A 1 147 ? -0.974 -12.511 -21.878 1.00 88.38 147 ASP A N 1
ATOM 1097 C CA . ASP A 1 147 ? -0.023 -13.305 -21.104 1.00 88.38 147 ASP A CA 1
ATOM 1098 C C . ASP A 1 147 ? 0.391 -12.492 -19.870 1.00 88.38 147 ASP A C 1
ATOM 1100 O O . ASP A 1 147 ? 0.921 -11.378 -19.990 1.00 88.38 147 ASP A O 1
ATOM 1104 N N . VAL A 1 148 ? 0.072 -13.006 -18.681 1.00 89.75 148 VAL A N 1
ATOM 1105 C CA . VAL A 1 148 ? 0.369 -12.319 -17.423 1.00 89.75 148 VAL A CA 1
ATOM 1106 C C . VAL A 1 148 ? 1.879 -12.433 -17.175 1.00 89.75 148 VAL A C 1
ATOM 1108 O O . VAL A 1 148 ? 2.447 -13.516 -17.241 1.00 89.75 148 VAL A O 1
ATOM 1111 N N . PRO A 1 149 ? 2.587 -11.325 -16.915 1.00 90.94 149 PRO A N 1
ATOM 1112 C CA . PRO A 1 149 ? 4.026 -11.369 -16.714 1.00 90.94 149 PRO A CA 1
ATOM 1113 C C . PRO A 1 149 ? 4.359 -11.919 -15.320 1.00 90.94 149 PRO A C 1
ATOM 1115 O O . PRO A 1 149 ? 3.604 -11.736 -14.364 1.00 90.94 149 PRO A O 1
ATOM 1118 N N . ASN A 1 150 ? 5.556 -12.496 -15.176 1.00 90.06 150 ASN A N 1
ATOM 1119 C CA . ASN A 1 150 ? 6.034 -13.106 -13.926 1.00 90.06 150 ASN A CA 1
ATOM 1120 C C . ASN A 1 150 ? 5.819 -12.257 -12.648 1.00 90.06 150 ASN A C 1
ATOM 1122 O O . ASN A 1 150 ? 5.371 -12.827 -11.654 1.00 90.06 150 ASN A O 1
ATOM 1126 N N . PRO A 1 151 ? 6.030 -10.919 -12.639 1.00 90.38 151 PRO A N 1
ATOM 1127 C CA . PRO A 1 151 ? 5.772 -10.087 -11.457 1.00 90.38 151 PRO A CA 1
ATOM 1128 C C . PRO A 1 151 ? 4.322 -10.122 -10.937 1.00 90.38 151 PRO A C 1
ATOM 1130 O O . PRO A 1 151 ? 4.052 -9.643 -9.838 1.00 90.38 151 PRO A O 1
ATOM 1133 N N . LEU A 1 152 ? 3.379 -10.654 -11.718 1.00 91.06 152 LEU A N 1
ATOM 1134 C CA . LEU A 1 152 ? 1.956 -10.763 -11.395 1.00 91.06 152 LEU A CA 1
ATOM 1135 C C . LEU A 1 152 ? 1.485 -12.229 -11.265 1.00 91.06 152 LEU A C 1
ATOM 1137 O O . LEU A 1 152 ? 0.279 -12.480 -11.208 1.00 91.06 152 LEU A O 1
ATOM 1141 N N . HIS A 1 153 ? 2.423 -13.183 -11.194 1.00 90.38 153 HIS A N 1
ATOM 1142 C CA . HIS A 1 153 ? 2.168 -14.588 -10.859 1.00 90.38 153 HIS A CA 1
ATOM 1143 C C . HIS A 1 153 ? 2.286 -14.832 -9.353 1.00 90.38 153 HIS A C 1
ATOM 1145 O O . HIS A 1 153 ? 3.195 -14.315 -8.701 1.00 90.38 153 HIS A O 1
ATOM 1151 N N . TYR A 1 154 ? 1.392 -15.662 -8.807 1.00 86.88 154 TYR A N 1
ATOM 1152 C CA . TYR A 1 154 ? 1.303 -15.915 -7.361 1.00 86.88 154 TYR A CA 1
ATOM 1153 C C . TYR A 1 154 ? 1.476 -17.392 -6.966 1.00 86.88 154 TYR A C 1
ATOM 1155 O O . TYR A 1 154 ? 1.517 -17.697 -5.775 1.00 86.88 154 TYR A O 1
ATOM 1163 N N . ASP A 1 155 ? 1.650 -18.301 -7.932 1.00 83.62 155 ASP A N 1
ATOM 1164 C CA . ASP A 1 155 ? 1.707 -19.758 -7.709 1.00 83.62 155 ASP A CA 1
ATOM 1165 C C . ASP A 1 155 ? 2.918 -20.211 -6.865 1.00 83.62 155 ASP A C 1
ATOM 1167 O O . ASP A 1 155 ? 2.883 -21.258 -6.225 1.00 83.62 155 ASP A O 1
ATOM 1171 N N . GLY A 1 156 ? 3.987 -19.404 -6.823 1.00 81.75 156 GLY A N 1
ATOM 1172 C CA . GLY A 1 156 ? 5.203 -19.634 -6.023 1.00 81.75 156 GLY A CA 1
ATOM 1173 C C . GLY A 1 156 ? 5.255 -18.859 -4.699 1.00 81.75 156 GLY A C 1
ATOM 1174 O O . GLY A 1 156 ? 6.318 -18.764 -4.076 1.00 81.75 156 GLY A O 1
ATOM 1175 N N . GLY A 1 157 ? 4.129 -18.269 -4.290 1.00 85.38 157 GLY A N 1
ATOM 1176 C CA . GLY A 1 157 ? 4.032 -17.315 -3.189 1.00 85.38 157 GLY A CA 1
ATOM 1177 C C . GLY A 1 157 ? 3.866 -15.881 -3.686 1.00 85.38 157 GLY A C 1
ATOM 1178 O O . GLY A 1 157 ? 4.248 -15.529 -4.802 1.00 85.38 157 GLY A O 1
ATOM 1179 N N . VAL A 1 158 ? 3.276 -15.035 -2.844 1.00 87.69 158 VAL A N 1
ATOM 1180 C CA . VAL A 1 158 ? 2.979 -13.648 -3.207 1.00 87.69 158 VAL A CA 1
ATOM 1181 C C . VAL A 1 158 ? 4.172 -12.762 -2.888 1.00 87.69 158 VAL A C 1
ATOM 1183 O O . VAL A 1 158 ? 4.612 -12.703 -1.745 1.00 87.69 158 VAL A O 1
ATOM 1186 N N . TYR A 1 159 ? 4.659 -12.015 -3.872 1.00 89.94 159 TYR A N 1
ATOM 1187 C CA . TYR A 1 159 ? 5.706 -11.018 -3.670 1.00 89.94 159 TYR A CA 1
ATOM 1188 C C . TYR A 1 159 ? 5.163 -9.622 -3.953 1.00 89.94 159 TYR A C 1
ATOM 1190 O O . TYR A 1 159 ? 4.343 -9.428 -4.855 1.00 89.94 159 TYR A O 1
ATOM 1198 N N . ALA A 1 160 ? 5.662 -8.635 -3.211 1.00 89.62 160 ALA A N 1
ATOM 1199 C CA . ALA A 1 160 ? 5.610 -7.263 -3.684 1.00 89.62 160 ALA A CA 1
ATOM 1200 C C . ALA A 1 160 ? 6.713 -7.068 -4.722 1.00 89.62 160 ALA A C 1
ATOM 1202 O O . ALA A 1 160 ? 7.889 -7.338 -4.478 1.00 89.62 160 ALA A O 1
ATOM 1203 N N . ASN A 1 161 ? 6.320 -6.626 -5.905 1.00 93.62 161 ASN A N 1
ATOM 1204 C CA . ASN A 1 161 ? 7.206 -6.506 -7.045 1.00 93.62 161 ASN A CA 1
ATOM 1205 C C . ASN A 1 161 ? 7.493 -5.034 -7.316 1.00 93.62 161 ASN A C 1
ATOM 1207 O O . ASN A 1 161 ? 6.598 -4.194 -7.261 1.00 93.62 161 ASN A O 1
ATOM 1211 N N . MET A 1 162 ? 8.743 -4.723 -7.626 1.00 94.44 162 MET A N 1
ATOM 1212 C CA . MET A 1 162 ? 9.180 -3.387 -7.996 1.00 94.44 162 MET A CA 1
ATOM 1213 C C . MET A 1 162 ? 9.975 -3.452 -9.291 1.00 94.44 162 MET A C 1
ATOM 1215 O O . MET A 1 162 ? 10.947 -4.192 -9.383 1.00 94.44 162 MET A O 1
ATOM 1219 N N . ILE A 1 163 ? 9.590 -2.661 -10.281 1.00 96.12 163 ILE A N 1
ATOM 1220 C CA . ILE A 1 163 ? 10.393 -2.424 -11.479 1.00 96.12 163 ILE A CA 1
ATOM 1221 C C . ILE A 1 163 ? 11.116 -1.103 -11.269 1.00 96.12 163 ILE A C 1
ATOM 1223 O O . ILE A 1 163 ? 10.469 -0.096 -10.986 1.00 96.12 163 ILE A O 1
ATOM 1227 N N . VAL A 1 1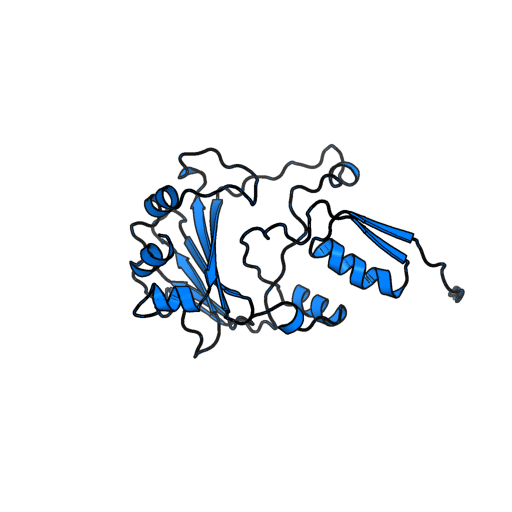64 ? 12.437 -1.096 -11.390 1.00 95.56 164 VAL A N 1
ATOM 1228 C CA . VAL A 1 164 ? 13.257 0.117 -11.305 1.00 95.56 164 VAL A CA 1
ATOM 1229 C C . VAL A 1 164 ? 13.806 0.469 -12.680 1.00 95.56 164 VAL A C 1
ATOM 1231 O O . VAL A 1 164 ? 14.134 -0.417 -13.468 1.00 95.56 164 VAL A O 1
ATOM 1234 N N . ALA A 1 165 ? 13.894 1.768 -12.970 1.00 93.81 165 ALA A N 1
ATOM 1235 C CA . ALA A 1 165 ? 14.443 2.235 -14.238 1.00 93.81 165 ALA A CA 1
ATOM 1236 C C . ALA A 1 165 ? 15.962 2.026 -14.352 1.00 93.81 165 ALA A C 1
ATOM 1238 O O . ALA A 1 165 ? 16.449 1.799 -15.454 1.00 93.81 165 ALA A O 1
ATOM 1239 N N . ASP A 1 166 ? 16.674 2.095 -13.220 1.00 88.88 166 ASP A N 1
ATOM 1240 C CA . ASP A 1 166 ? 18.131 1.904 -13.092 1.00 88.88 166 ASP A CA 1
ATOM 1241 C C . ASP A 1 166 ? 18.987 2.733 -14.075 1.00 88.88 166 ASP A C 1
ATOM 1243 O O . ASP A 1 166 ? 20.059 2.336 -14.512 1.00 88.88 166 ASP A O 1
ATOM 1247 N N . ASP A 1 167 ? 18.497 3.918 -14.438 1.00 90.31 167 ASP A N 1
ATOM 1248 C CA . ASP A 1 167 ? 19.101 4.834 -15.415 1.00 90.31 167 ASP A CA 1
ATOM 1249 C C . ASP A 1 167 ? 19.402 6.217 -14.808 1.00 90.31 167 ASP A C 1
ATOM 1251 O O . ASP A 1 167 ? 19.520 7.217 -15.512 1.00 90.31 167 ASP A O 1
ATOM 1255 N N . GLY A 1 168 ? 19.471 6.290 -13.475 1.00 87.75 168 GLY A N 1
ATOM 1256 C CA . GLY A 1 168 ? 19.688 7.530 -12.725 1.00 87.75 168 GLY A CA 1
ATOM 1257 C C . GLY A 1 168 ? 18.450 8.422 -12.580 1.00 87.75 168 GLY A C 1
ATOM 1258 O O . GLY A 1 168 ? 18.487 9.378 -11.811 1.00 87.75 168 GLY A O 1
ATOM 1259 N N . THR A 1 169 ? 17.331 8.103 -13.240 1.00 89.19 169 THR A N 1
ATOM 1260 C CA . THR A 1 169 ? 16.106 8.919 -13.157 1.00 89.19 169 THR A CA 1
ATOM 1261 C C . THR A 1 169 ? 15.292 8.688 -11.887 1.00 89.19 169 THR A C 1
ATOM 1263 O O . THR A 1 169 ? 14.344 9.416 -11.643 1.00 89.19 169 THR A O 1
ATOM 1266 N N . GLY A 1 170 ? 15.579 7.648 -11.098 1.00 88.94 170 GLY A N 1
ATOM 1267 C CA . GLY A 1 170 ? 14.811 7.325 -9.887 1.00 88.94 170 GLY A CA 1
ATOM 1268 C C . GLY A 1 170 ? 13.369 6.849 -10.130 1.00 88.94 170 GLY A C 1
ATOM 1269 O O . GLY A 1 170 ? 12.622 6.660 -9.170 1.00 88.94 170 GLY A O 1
ATOM 1270 N N . ARG A 1 171 ? 12.962 6.627 -11.389 1.00 93.69 171 ARG A N 1
ATOM 1271 C CA . ARG A 1 171 ? 11.626 6.120 -11.737 1.00 93.69 171 ARG A CA 1
ATOM 1272 C C . ARG A 1 171 ? 11.455 4.669 -11.291 1.00 93.69 171 ARG A C 1
ATOM 1274 O O . ARG A 1 171 ? 12.353 3.838 -11.462 1.00 93.69 171 ARG A O 1
ATOM 1281 N N . SER A 1 172 ? 10.281 4.344 -10.758 1.00 94.50 172 SER A N 1
ATOM 1282 C CA . SER A 1 172 ? 9.955 2.981 -10.327 1.00 94.50 172 SER A CA 1
ATOM 1283 C C . SER A 1 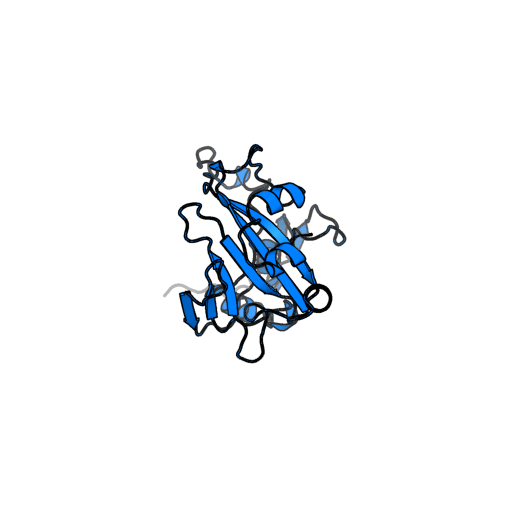172 ? 8.469 2.666 -10.456 1.00 94.50 172 SER A C 1
ATOM 1285 O O . SER A 1 172 ? 7.631 3.560 -10.494 1.00 94.50 172 SER A O 1
ATOM 1287 N N . MET A 1 173 ? 8.136 1.381 -10.519 1.00 93.69 173 MET A N 1
ATOM 1288 C CA . MET A 1 173 ? 6.765 0.885 -10.475 1.00 93.69 173 MET A CA 1
ATOM 1289 C C . MET A 1 173 ? 6.667 -0.225 -9.434 1.00 93.69 173 MET A C 1
ATOM 1291 O O . MET A 1 173 ? 7.226 -1.302 -9.629 1.00 93.69 173 MET A O 1
ATOM 1295 N N . MET A 1 174 ? 5.951 0.028 -8.343 1.00 91.81 174 MET A N 1
ATOM 1296 C CA . MET A 1 174 ? 5.638 -0.967 -7.322 1.00 91.81 174 MET A CA 1
ATOM 1297 C C . MET A 1 174 ? 4.261 -1.574 -7.573 1.00 91.81 174 MET A C 1
ATOM 1299 O O . MET A 1 174 ? 3.313 -0.859 -7.890 1.00 91.81 174 MET A O 1
ATOM 1303 N N . MET A 1 175 ? 4.142 -2.882 -7.373 1.00 92.12 175 MET A N 1
ATOM 1304 C CA . MET A 1 175 ? 2.881 -3.599 -7.477 1.00 92.12 175 MET A CA 1
ATOM 1305 C C . MET A 1 175 ? 2.787 -4.764 -6.501 1.00 92.12 175 MET A C 1
ATOM 1307 O O . MET A 1 175 ? 3.773 -5.441 -6.208 1.00 92.12 175 MET A O 1
ATOM 1311 N N . TYR A 1 176 ? 1.582 -5.011 -6.010 1.00 88.88 176 TYR A N 1
ATOM 1312 C CA . TYR A 1 176 ? 1.259 -6.185 -5.206 1.00 88.88 176 TYR A CA 1
ATOM 1313 C C . TYR A 1 176 ? -0.255 -6.395 -5.176 1.00 88.88 176 TYR A C 1
ATOM 1315 O O . TYR A 1 176 ? -1.018 -5.431 -5.319 1.00 88.88 176 TYR A O 1
ATOM 1323 N N . PRO A 1 177 ? -0.708 -7.643 -4.999 1.00 86.31 177 PRO A N 1
ATOM 1324 C CA . PRO A 1 177 ? -2.118 -7.920 -4.821 1.00 86.31 177 PRO A CA 1
ATOM 1325 C C . PRO A 1 177 ? -2.602 -7.529 -3.418 1.00 86.31 177 PRO A C 1
ATOM 1327 O O . PRO A 1 177 ? -1.884 -7.629 -2.425 1.00 86.31 177 PRO A O 1
ATOM 1330 N N . CYS A 1 178 ? -3.866 -7.138 -3.352 1.00 79.06 178 CYS A N 1
ATOM 1331 C CA . CYS A 1 178 ? -4.620 -6.758 -2.165 1.00 79.06 178 CYS A CA 1
ATOM 1332 C C . CYS A 1 178 ? -6.009 -7.416 -2.227 1.00 79.06 178 CYS A C 1
ATOM 1334 O O . CYS A 1 178 ? -6.408 -7.937 -3.273 1.00 79.06 178 CYS A O 1
ATOM 1336 N N . ARG A 1 179 ? -6.786 -7.320 -1.139 1.00 78.25 179 ARG A N 1
ATOM 1337 C CA . ARG A 1 179 ? -8.198 -7.747 -1.096 1.00 78.25 179 ARG A CA 1
ATOM 1338 C C . ARG A 1 179 ? -8.357 -9.199 -1.562 1.00 78.25 179 ARG A C 1
ATOM 1340 O O . ARG A 1 179 ? -9.064 -9.474 -2.529 1.00 78.25 179 ARG A O 1
ATOM 1347 N N . ASP A 1 180 ? -7.633 -10.100 -0.902 1.00 76.12 180 ASP A N 1
ATOM 1348 C CA . ASP A 1 180 ? -7.625 -11.545 -1.181 1.00 76.12 180 ASP A CA 1
ATOM 1349 C C . ASP A 1 180 ? -7.298 -11.895 -2.642 1.00 76.12 180 ASP A C 1
ATOM 1351 O O . ASP A 1 180 ? -7.991 -12.686 -3.276 1.00 76.12 180 ASP A O 1
ATOM 1355 N N . LEU A 1 181 ? -6.252 -11.272 -3.195 1.00 83.00 181 LEU A N 1
ATOM 1356 C CA . LEU A 1 181 ? -5.801 -11.445 -4.587 1.00 83.00 181 LEU A CA 1
ATOM 1357 C C . LEU A 1 181 ? -6.783 -10.949 -5.660 1.00 83.00 181 LEU A C 1
ATOM 1359 O O . LEU A 1 181 ? -6.535 -11.130 -6.849 1.00 83.00 181 LEU A O 1
ATOM 1363 N N . LYS A 1 182 ? -7.881 -10.286 -5.280 1.00 83.81 182 LYS A N 1
ATOM 1364 C CA . LYS A 1 182 ? -8.896 -9.813 -6.237 1.00 83.81 182 LYS A CA 1
ATOM 1365 C C . LYS A 1 182 ? -8.542 -8.479 -6.875 1.00 83.81 182 LYS A C 1
ATOM 1367 O O . LYS A 1 182 ? -9.136 -8.111 -7.884 1.00 83.81 182 LYS A O 1
ATOM 1372 N N . VAL A 1 183 ? -7.614 -7.729 -6.287 1.00 84.56 183 VAL A N 1
ATOM 1373 C CA . VAL A 1 183 ? -7.217 -6.398 -6.754 1.00 84.56 183 VAL A CA 1
ATOM 1374 C C . VAL A 1 183 ? -5.702 -6.300 -6.749 1.00 84.56 183 VAL A C 1
ATOM 1376 O O . VAL A 1 183 ? -5.065 -6.728 -5.796 1.00 84.56 183 VAL A O 1
ATOM 1379 N N . VAL A 1 184 ? -5.120 -5.689 -7.774 1.00 88.50 184 VAL A N 1
ATOM 1380 C CA . VAL A 1 184 ? -3.699 -5.337 -7.816 1.00 88.50 184 VAL A CA 1
ATOM 1381 C C . VAL A 1 184 ? -3.558 -3.842 -7.597 1.00 88.50 184 VAL A C 1
ATOM 1383 O O . VAL A 1 184 ? -4.238 -3.044 -8.244 1.00 88.50 184 VAL A O 1
ATOM 1386 N N . TYR A 1 185 ? -2.691 -3.463 -6.666 1.00 87.56 185 TYR A N 1
ATOM 1387 C CA . TYR A 1 185 ? -2.280 -2.082 -6.471 1.00 87.56 185 TYR A CA 1
ATOM 1388 C C . TYR A 1 185 ? -1.042 -1.776 -7.306 1.00 87.56 185 TYR A C 1
ATOM 1390 O O . TYR A 1 185 ? -0.127 -2.596 -7.363 1.00 87.56 185 TYR A O 1
ATOM 1398 N N . PHE A 1 186 ? -1.004 -0.580 -7.889 1.00 90.19 186 PHE A N 1
ATOM 1399 C CA . PHE A 1 186 ? 0.120 -0.048 -8.647 1.00 90.19 186 PHE A CA 1
ATOM 1400 C C . PHE A 1 186 ? 0.513 1.331 -8.114 1.00 90.19 186 PHE A C 1
ATOM 1402 O O . PHE A 1 186 ? -0.347 2.174 -7.841 1.00 90.19 186 PHE A O 1
ATOM 1409 N N . ALA A 1 187 ? 1.817 1.569 -7.993 1.00 89.31 187 ALA A N 1
ATOM 1410 C CA . ALA A 1 187 ? 2.390 2.869 -7.671 1.00 89.31 187 ALA A CA 1
ATOM 1411 C C . ALA A 1 187 ? 3.575 3.176 -8.592 1.00 89.31 187 ALA A C 1
ATOM 1413 O O . ALA A 1 187 ? 4.633 2.562 -8.465 1.00 89.31 187 ALA A O 1
ATOM 1414 N N . ALA A 1 188 ? 3.394 4.141 -9.491 1.00 91.62 188 ALA A N 1
ATOM 1415 C CA . ALA A 1 188 ? 4.410 4.623 -10.418 1.00 91.62 188 ALA A CA 1
ATOM 1416 C C . ALA A 1 188 ? 5.113 5.846 -9.809 1.00 91.62 188 ALA A C 1
ATOM 1418 O O . ALA A 1 188 ? 4.554 6.942 -9.793 1.00 91.62 188 ALA A O 1
ATOM 1419 N N . GLY A 1 189 ? 6.308 5.644 -9.257 1.00 91.88 189 GLY A N 1
ATOM 1420 C CA . GLY A 1 189 ? 7.127 6.685 -8.643 1.00 91.88 189 GLY A CA 1
ATOM 1421 C C . GLY A 1 189 ? 7.937 7.472 -9.673 1.00 91.88 189 GLY A C 1
ATOM 1422 O O . GLY A 1 189 ? 8.612 6.875 -10.514 1.00 91.88 189 GLY A O 1
ATOM 1423 N N . VAL A 1 190 ? 7.900 8.799 -9.571 1.00 91.56 190 VAL A N 1
ATOM 1424 C CA . VAL A 1 190 ? 8.656 9.758 -10.388 1.00 91.56 190 VAL A CA 1
ATOM 1425 C C . VAL A 1 190 ? 9.273 10.838 -9.488 1.00 91.56 190 VAL A C 1
ATOM 1427 O O . VAL A 1 190 ? 8.649 11.219 -8.496 1.00 91.56 190 VAL A O 1
ATOM 1430 N N . PRO A 1 191 ? 10.479 11.350 -9.785 1.00 87.75 191 PRO A N 1
ATOM 1431 C CA . PRO A 1 191 ? 11.017 12.507 -9.075 1.00 87.75 191 PRO A CA 1
ATOM 1432 C C . PRO A 1 191 ? 10.174 13.756 -9.310 1.00 87.75 191 PRO A C 1
ATOM 1434 O O . PRO A 1 191 ? 9.729 13.998 -10.432 1.00 87.75 191 PRO A O 1
ATOM 1437 N N . ASP A 1 192 ? 10.042 14.592 -8.284 1.00 83.81 192 ASP A N 1
ATOM 1438 C CA . ASP A 1 192 ? 9.322 15.868 -8.385 1.00 83.81 192 ASP A CA 1
ATOM 1439 C C . ASP A 1 192 ? 9.961 16.790 -9.434 1.00 83.81 192 ASP A C 1
ATOM 1441 O O . ASP A 1 192 ? 9.262 17.508 -10.137 1.00 83.81 192 ASP A O 1
ATOM 1445 N N . SER A 1 193 ? 11.286 16.718 -9.608 1.00 80.25 193 SER A N 1
ATOM 1446 C CA . SER A 1 193 ? 12.021 17.492 -10.617 1.00 80.25 193 SER A CA 1
ATOM 1447 C C . SER A 1 193 ? 11.669 17.138 -12.064 1.00 80.25 193 SER A C 1
ATOM 1449 O O . SER A 1 193 ? 11.995 17.904 -12.967 1.00 80.25 193 SER A O 1
ATOM 1451 N N . ALA A 1 194 ? 11.050 15.978 -12.296 1.00 77.50 194 ALA A N 1
ATOM 1452 C CA . ALA A 1 194 ? 10.610 15.556 -13.618 1.00 77.50 194 ALA A CA 1
ATOM 1453 C C . ALA A 1 194 ? 9.174 16.003 -13.931 1.00 77.50 194 ALA A C 1
ATOM 1455 O O . ALA A 1 194 ? 8.770 15.923 -15.089 1.00 77.50 194 ALA A O 1
ATOM 1456 N N . LEU A 1 195 ? 8.402 16.439 -12.928 1.00 75.75 195 LEU A N 1
ATOM 1457 C CA . LEU A 1 195 ? 7.008 16.824 -13.108 1.00 75.75 195 LEU A CA 1
ATOM 1458 C C . LEU A 1 195 ? 6.889 18.214 -13.742 1.00 75.75 195 LEU A C 1
ATOM 1460 O O . LEU A 1 195 ? 7.525 19.172 -13.314 1.00 75.75 195 LEU A O 1
ATOM 1464 N N . GLU A 1 196 ? 6.027 18.315 -14.754 1.00 66.44 196 GLU A N 1
ATOM 1465 C CA . GLU A 1 196 ? 5.678 19.581 -15.416 1.00 66.44 196 GLU A CA 1
ATOM 1466 C C . GLU A 1 196 ? 4.739 20.461 -14.553 1.00 66.44 196 GLU A C 1
ATOM 1468 O O . GLU A 1 196 ? 4.599 21.652 -14.825 1.00 66.44 196 GLU A O 1
ATOM 1473 N N . GLU A 1 197 ? 4.113 19.901 -13.510 1.00 65.19 197 GLU A N 1
ATOM 1474 C CA . GLU A 1 197 ? 3.148 20.576 -12.626 1.00 65.19 197 GLU A CA 1
ATOM 1475 C C . GLU A 1 197 ? 3.650 20.651 -11.174 1.00 65.19 197 GLU A C 1
ATOM 1477 O O . GLU A 1 197 ? 4.372 19.766 -10.708 1.00 65.19 197 GLU A O 1
ATOM 1482 N N . GLU A 1 198 ? 3.237 21.689 -10.434 1.00 61.50 198 GLU A N 1
ATOM 1483 C CA . GLU A 1 198 ? 3.531 21.798 -9.000 1.00 61.50 198 GLU A CA 1
ATOM 1484 C C . GLU A 1 198 ? 2.900 20.643 -8.214 1.00 61.50 198 GLU A C 1
ATOM 1486 O O . GLU A 1 198 ? 1.717 20.321 -8.350 1.00 61.50 198 GLU A O 1
ATOM 1491 N N . THR A 1 199 ? 3.690 20.034 -7.330 1.00 60.19 199 THR A N 1
ATOM 1492 C CA . THR A 1 199 ? 3.216 18.946 -6.482 1.00 60.19 199 THR A CA 1
ATOM 1493 C C . THR A 1 199 ? 2.280 19.481 -5.403 1.00 60.19 199 THR A C 1
ATOM 1495 O O . THR A 1 199 ? 2.621 20.365 -4.617 1.00 60.19 199 THR A O 1
ATOM 1498 N N . ALA A 1 200 ? 1.075 18.920 -5.326 1.00 59.84 200 ALA A N 1
ATOM 1499 C CA . ALA A 1 200 ? 0.129 19.245 -4.268 1.00 59.84 200 ALA A CA 1
ATOM 1500 C C . ALA A 1 200 ? 0.056 18.120 -3.227 1.00 59.84 200 ALA A C 1
ATOM 1502 O O . ALA A 1 200 ? -0.004 16.929 -3.537 1.00 59.84 200 ALA A O 1
ATOM 1503 N N . TYR A 1 201 ? 0.010 18.509 -1.951 1.00 55.31 201 TYR A N 1
ATOM 1504 C CA . TYR A 1 201 ? -0.197 17.596 -0.828 1.00 55.31 201 TYR A CA 1
ATOM 1505 C C . TYR A 1 201 ? -1.654 17.127 -0.802 1.00 55.31 201 TYR A C 1
ATOM 1507 O O . TYR A 1 201 ? -2.467 17.631 -0.032 1.00 55.31 201 TYR A O 1
ATOM 1515 N N . SER A 1 202 ? -2.022 16.190 -1.671 1.00 58.91 202 SER A N 1
ATOM 1516 C CA . SER A 1 202 ? -3.364 15.618 -1.692 1.00 58.91 202 SER A CA 1
ATOM 1517 C C . SER A 1 202 ? -3.339 14.186 -2.212 1.00 58.91 202 SER A C 1
ATOM 1519 O O . SER A 1 202 ? -2.713 13.863 -3.212 1.00 58.91 202 SER A O 1
ATOM 1521 N N . TRP A 1 203 ? -4.079 13.318 -1.525 1.00 50.97 203 TRP A N 1
ATOM 1522 C CA . TRP A 1 203 ? -4.282 11.915 -1.901 1.00 50.97 203 TRP A CA 1
ATOM 1523 C C . TRP A 1 203 ? -5.375 11.726 -2.968 1.00 50.97 203 TRP A C 1
ATOM 1525 O O . TRP A 1 203 ? -5.745 10.591 -3.258 1.00 50.97 203 TRP A O 1
ATOM 1535 N N . ARG A 1 204 ? -5.961 12.820 -3.470 1.00 53.25 204 ARG A N 1
ATOM 1536 C CA . ARG A 1 204 ? -7.126 12.833 -4.374 1.00 53.25 204 ARG A CA 1
ATOM 1537 C C . ARG A 1 204 ? -6.918 13.739 -5.591 1.00 53.25 204 ARG A C 1
ATOM 1539 O O . ARG A 1 204 ? -7.884 14.293 -6.100 1.00 53.25 204 ARG A O 1
ATOM 1546 N N . LEU A 1 205 ? -5.673 13.974 -5.990 1.00 60.81 205 LEU A N 1
ATOM 1547 C CA . LEU A 1 205 ? -5.428 14.635 -7.268 1.00 60.81 205 LEU A CA 1
ATOM 1548 C C . LEU A 1 205 ? -5.663 13.609 -8.365 1.00 60.81 205 LEU A C 1
ATOM 1550 O O . LEU A 1 205 ? -5.112 12.507 -8.299 1.00 60.81 205 LEU A O 1
ATOM 1554 N N . ASP A 1 206 ? -6.489 13.969 -9.339 1.00 64.00 206 ASP A N 1
ATOM 1555 C CA . ASP A 1 206 ? -6.614 13.183 -10.554 1.00 64.00 206 ASP A CA 1
ATOM 1556 C C . ASP A 1 206 ? -5.269 13.258 -11.282 1.00 64.00 206 ASP A C 1
ATOM 1558 O O . ASP A 1 206 ? -4.819 14.330 -11.679 1.00 64.00 206 ASP A O 1
ATOM 1562 N N . GLY A 1 207 ? -4.582 12.123 -11.392 1.00 64.44 207 GLY A N 1
ATOM 1563 C CA . GLY A 1 207 ? -3.387 12.033 -12.221 1.00 64.44 207 GLY A CA 1
ATOM 1564 C C . GLY A 1 207 ? -3.791 11.934 -13.687 1.00 64.44 207 GLY A C 1
ATOM 1565 O O . GLY A 1 207 ? -4.702 11.176 -14.007 1.00 64.44 207 GLY A O 1
ATOM 1566 N N . ASP A 1 208 ? -3.105 12.648 -14.579 1.00 75.75 208 ASP A N 1
ATOM 1567 C CA . ASP A 1 208 ? -3.266 12.458 -16.022 1.00 75.75 208 ASP A CA 1
ATOM 1568 C C . ASP A 1 208 ? -2.571 11.152 -16.462 1.00 75.75 208 ASP A C 1
ATOM 1570 O O . ASP A 1 208 ? -1.334 11.079 -16.427 1.00 75.75 208 ASP A O 1
ATOM 1574 N N . PRO A 1 209 ? -3.311 10.117 -16.916 1.00 75.88 209 PRO A N 1
ATOM 1575 C CA . PRO A 1 209 ? -2.702 8.881 -17.402 1.00 75.88 209 PRO A CA 1
ATOM 1576 C C . PRO A 1 209 ? -1.775 9.125 -18.598 1.00 75.88 209 PRO A C 1
ATOM 1578 O O . PRO A 1 209 ? -0.774 8.427 -18.762 1.00 75.88 209 PRO A O 1
ATOM 1581 N N . ARG A 1 210 ? -2.055 10.148 -19.421 1.00 77.00 210 ARG A N 1
ATOM 1582 C CA . ARG A 1 210 ? -1.209 10.504 -20.571 1.00 77.00 210 ARG A CA 1
ATOM 1583 C C . ARG A 1 210 ? 0.113 11.107 -20.105 1.00 77.00 210 ARG A C 1
ATOM 1585 O O . ARG A 1 210 ? 1.162 10.727 -20.622 1.00 77.00 210 ARG A O 1
ATOM 1592 N N . GLY A 1 211 ? 0.070 11.981 -19.102 1.00 79.88 211 GLY A N 1
ATOM 1593 C CA . GLY A 1 211 ? 1.236 12.505 -18.395 1.00 79.88 211 GLY A CA 1
ATOM 1594 C C . GLY A 1 211 ? 2.087 11.393 -17.784 1.00 79.88 211 GLY A C 1
ATOM 1595 O O . GLY A 1 211 ? 3.282 11.330 -18.060 1.00 79.88 211 GLY A O 1
ATOM 1596 N N . MET A 1 212 ? 1.474 10.448 -17.058 1.00 84.75 212 MET A N 1
ATOM 1597 C CA . MET A 1 212 ? 2.176 9.270 -16.526 1.00 84.75 212 MET A CA 1
ATOM 1598 C C . MET A 1 212 ? 2.887 8.493 -17.646 1.00 84.75 212 MET A C 1
ATOM 1600 O O . MET A 1 212 ? 4.067 8.169 -17.530 1.00 84.75 212 MET A O 1
ATOM 1604 N N . MET A 1 213 ? 2.208 8.249 -18.769 1.00 85.88 213 MET A N 1
ATOM 1605 C CA . MET A 1 213 ? 2.771 7.510 -19.903 1.00 85.88 213 MET A CA 1
ATOM 1606 C C . MET A 1 213 ? 4.023 8.155 -20.517 1.00 85.88 213 MET A C 1
ATOM 1608 O O . MET A 1 213 ? 4.868 7.420 -21.032 1.00 85.88 213 MET A O 1
ATOM 1612 N N . LYS A 1 214 ? 4.201 9.484 -20.423 1.00 87.56 214 LYS A N 1
ATOM 1613 C CA . LYS A 1 214 ? 5.449 10.153 -20.842 1.00 87.56 214 LYS A CA 1
ATOM 1614 C C . LYS A 1 214 ? 6.653 9.619 -20.057 1.00 87.56 214 LYS A C 1
ATOM 1616 O O . LYS A 1 214 ? 7.700 9.344 -20.641 1.00 87.56 214 LYS A O 1
ATOM 1621 N N . TYR A 1 215 ? 6.493 9.412 -18.750 1.00 89.69 215 TYR A N 1
ATOM 1622 C CA . TYR A 1 215 ? 7.572 8.981 -17.859 1.00 89.69 215 TYR A CA 1
ATOM 1623 C C . TYR A 1 215 ? 7.816 7.476 -17.867 1.00 89.69 215 TYR A C 1
ATOM 1625 O O . TYR A 1 215 ? 8.855 7.055 -17.386 1.00 89.69 215 TYR A O 1
ATOM 1633 N N . PHE A 1 216 ? 6.904 6.655 -18.382 1.00 92.31 216 PHE A N 1
ATOM 1634 C CA . PHE A 1 216 ? 7.038 5.189 -18.356 1.00 92.31 216 PHE A CA 1
ATOM 1635 C C . PHE A 1 216 ? 7.018 4.571 -19.766 1.00 92.31 216 PHE A C 1
ATOM 1637 O O . PHE A 1 216 ? 6.743 3.384 -19.938 1.00 92.31 216 PHE A O 1
ATOM 1644 N N . HIS A 1 217 ? 7.320 5.361 -20.801 1.00 91.12 217 HIS A N 1
ATOM 1645 C CA . HIS A 1 217 ? 7.295 4.917 -22.200 1.00 91.12 217 HIS A CA 1
ATOM 1646 C C . HIS A 1 217 ? 8.326 3.819 -22.526 1.00 91.12 217 HIS A C 1
ATOM 1648 O O . HIS A 1 217 ? 8.106 3.046 -23.463 1.00 91.12 217 HIS A O 1
ATOM 1654 N N . ASP A 1 218 ? 9.413 3.758 -21.754 1.00 92.88 218 ASP A N 1
ATOM 1655 C CA . ASP A 1 218 ? 10.548 2.834 -21.851 1.00 92.88 218 ASP A CA 1
ATOM 1656 C C . ASP A 1 218 ? 10.488 1.679 -20.831 1.00 92.88 218 ASP A C 1
ATOM 1658 O O . ASP A 1 218 ? 11.409 0.870 -20.757 1.00 92.88 218 ASP A O 1
ATOM 1662 N N . PHE A 1 219 ? 9.411 1.580 -20.046 1.00 93.94 219 PHE A N 1
ATOM 1663 C CA . PHE A 1 219 ? 9.140 0.424 -19.186 1.00 93.94 219 PHE A CA 1
ATOM 1664 C C . PHE A 1 219 ? 8.570 -0.750 -20.005 1.00 93.94 219 PHE A C 1
ATOM 1666 O O . PHE A 1 219 ? 8.117 -0.550 -21.141 1.00 93.94 219 PHE A O 1
ATOM 1673 N N . PRO A 1 220 ? 8.543 -1.981 -19.446 1.00 93.06 220 PRO A N 1
ATOM 1674 C CA . PRO A 1 220 ? 8.047 -3.155 -20.155 1.00 93.06 220 PRO A CA 1
ATOM 1675 C C . PRO A 1 220 ? 6.689 -2.918 -20.846 1.00 93.06 220 PRO A C 1
ATOM 1677 O O . PRO A 1 220 ? 5.801 -2.293 -20.258 1.00 93.06 220 PRO A O 1
ATOM 1680 N N . PRO A 1 221 ? 6.459 -3.445 -22.065 1.00 91.56 221 PRO A N 1
ATOM 1681 C CA . PRO A 1 221 ? 5.228 -3.190 -22.821 1.00 91.56 221 PRO A CA 1
ATOM 1682 C C . PRO A 1 221 ? 3.922 -3.487 -22.071 1.00 91.56 221 PRO A C 1
ATOM 1684 O O . PRO A 1 221 ? 2.927 -2.786 -22.265 1.00 91.56 221 PRO A O 1
ATOM 1687 N N . TRP A 1 222 ? 3.922 -4.485 -21.187 1.00 92.31 222 TRP A N 1
ATOM 1688 C CA . TRP A 1 222 ? 2.759 -4.829 -20.371 1.00 92.31 222 TRP A CA 1
ATOM 1689 C C . TRP A 1 222 ? 2.440 -3.756 -19.315 1.00 92.31 222 TRP A C 1
ATOM 1691 O O . TRP A 1 222 ? 1.267 -3.485 -19.073 1.00 92.31 222 TRP A O 1
ATOM 1701 N N . VAL A 1 223 ? 3.448 -3.067 -18.757 1.00 91.12 223 VAL A N 1
ATOM 1702 C CA . VAL A 1 223 ? 3.257 -1.944 -17.816 1.00 91.12 223 VAL A CA 1
ATOM 1703 C C . VAL A 1 223 ? 2.500 -0.817 -18.513 1.00 91.12 223 VAL A C 1
ATOM 1705 O O . VAL A 1 223 ? 1.550 -0.258 -17.981 1.00 91.12 223 VAL A O 1
ATOM 1708 N N . ARG A 1 224 ? 2.850 -0.539 -19.768 1.00 87.81 224 ARG A N 1
ATOM 1709 C CA . ARG A 1 224 ? 2.156 0.459 -20.592 1.00 87.81 224 ARG A CA 1
ATOM 1710 C C . ARG A 1 224 ? 0.729 0.056 -20.959 1.00 87.81 224 ARG A C 1
ATOM 1712 O O . ARG A 1 224 ? -0.058 0.910 -21.342 1.00 87.81 224 ARG A O 1
ATOM 1719 N N . SER A 1 225 ? 0.400 -1.233 -20.898 1.00 89.44 225 SER A N 1
ATOM 1720 C CA . SER A 1 225 ? -0.938 -1.734 -21.233 1.00 89.44 225 SER A CA 1
ATOM 1721 C C . SER A 1 225 ? -1.912 -1.576 -20.066 1.00 89.44 225 SER A C 1
ATOM 1723 O O . SER A 1 225 ? -3.074 -1.276 -20.299 1.00 89.44 225 SER A O 1
ATOM 1725 N N . ILE A 1 226 ? -1.427 -1.692 -18.826 1.00 88.12 226 ILE A N 1
ATOM 1726 C CA . ILE A 1 226 ? -2.227 -1.476 -17.606 1.00 88.12 226 ILE A CA 1
ATOM 1727 C C . ILE A 1 226 ? -2.404 0.007 -17.235 1.00 88.12 226 ILE A C 1
ATOM 1729 O O . ILE A 1 226 ? -3.191 0.326 -16.353 1.00 88.12 226 ILE A O 1
ATOM 1733 N N . MET A 1 227 ? -1.634 0.898 -17.865 1.00 84.00 227 MET A N 1
ATOM 1734 C CA . MET A 1 227 ? -1.626 2.346 -17.618 1.00 84.00 227 MET A CA 1
ATOM 1735 C C . MET A 1 227 ? -2.556 3.148 -18.547 1.00 84.00 227 MET A C 1
ATOM 1737 O O . MET A 1 227 ? -2.631 4.369 -18.412 1.00 84.00 227 MET A O 1
ATOM 1741 N N . LYS A 1 228 ? -3.197 2.488 -19.517 1.00 71.44 228 LYS A N 1
ATOM 1742 C CA . LYS A 1 228 ? -4.133 3.098 -20.475 1.00 71.44 228 LYS A CA 1
ATOM 1743 C C . LYS A 1 228 ? -5.554 3.074 -19.938 1.00 71.44 228 LYS A C 1
ATOM 1745 O O . LYS A 1 228 ? -6.266 4.062 -20.214 1.00 71.44 228 LYS A O 1
#

Secondary structure (DSSP, 8-state):
------S-PPPPEEEEE--SHHHHHHHHHHTTTSEEEEE-SS-TTSPPPS------HHHHHHHHHTT--TGGGTPPPP-EEEEE-TTS-EEEEEE---S------S-TT-TTGGGTS-TTPPPPPP-SEEEEEEEEEHHHHHHH-SS--GGG--TT--EEEEEE--SSS--EEEEEEETTTTEEEEEEEEEGGG-SS---S-TT----HHHHHHHTTTS-HHHHHHT-

pLDDT: mean 79.23, std 14.77, range [30.02, 96.94]

Sequence (228 aa):
MSDQDTSPRPRLRIAIIGAGIAGLAAALTLRKRHDVTIYERNLPSTPEAAGGLGLGPNGTKMCKELGLAKEDIGGVSLKGFKTWNKEGKLIKEVEVEFEGAYGRADGIHSKTRGSVIDPGHPPPVPSGLSAYRFTMPYDVVQRVLADVPNPLHYDGGVYANMIVADDGTGRSMMMYPCRDLKVVYFAAGVPDSALEEETAYSWRLDGDPRGMMKYFHDFPPWVRSIMK

InterPro domains:
  IPR006076 FAD dependent oxidoreductase [PF01266] (13-45)
  IPR036188 FAD/NAD(P)-binding domain superfamily [G3DSA:3.50.50.60] (8-43)
  IPR036188 FAD/NAD(P)-binding domain superfamily [SSF51905] (10-68)
  IPR050493 FAD-dependent Monooxygenases in Biosynthesis and Metabolism [PTHR13789] (3-99)

Foldseek 3Di:
DDDDDPDQDDAEEEEQEAPWPVSVLVCLVNVVRHHYDYHHPDDPPDDDQQDWWWAFLVRVVSCVVSVHDCLNFLFFAAQWEWEAELVRDTPDTDGDPTPTIGDDDDAPPDPCVPVPDDPPDDDDDDPQKDKDKHKDFVVVLCVLCVDRRPLLDAPVHWYFYKYAHPPPQRWMKTWGAGRNNGMIMIITMGGPVPDPDDDDRDSDDDDDLVSSCVVCVSHHPSVNSVSD